Protein AF-A0A9D1H0S4-F1 (afdb_monomer_lite)

Foldseek 3Di:
DLVVLQVVCVVPPDPDHSVRVVVLLVLQQFFQLFVLLPRHGVVVFDPVQKDFWAKDKFAFCAAVHHVPFWFWQLNLLVLLCVQVPVPPLCNCLSVVCCDPPNRGDTDGHIDIDIQRMWGFRDDPVRAHTATEGEAEAQDDQDDPPDDDDLVSQAQVSVSVVCSVVVVVVVQLVVLLRVLVVCVVVPPPDDLQRHHSFYKYANSSNRRHHPFDDDPRRGGRIDTDDSGSVSSVVVNCVRNSHPD

Sequence (243 aa):
LRSRTAAELARTPYPVTAEVLADALVPAFETPLGPIASGLRLRDFGVADRLSELDFELPLAGGDRPTGARVRVADLAAVLAEHVGDHPHLHAYPAMLASEPTGEQTLRGYLTGSIDSVLRVRDDAGGPPRHLVVDYKSNWLGEFGVPLTVASYHPDRVAEAMMRAHYPLQALLYSVALHRFLSWRMPDYDPATHLGGIAYLFVRGMAGPDTPTVDQVPYGVFSWDPGPDLVIAWSQLLAGEGA

Structure (mmCIF, N/CA/C/O backbone):
data_AF-A0A9D1H0S4-F1
#
_entry.id   AF-A0A9D1H0S4-F1
#
loop_
_atom_site.group_PDB
_atom_site.id
_atom_site.type_symbol
_atom_site.label_atom_id
_atom_site.label_alt_id
_atom_site.label_comp_id
_atom_site.label_asym_id
_atom_site.label_entity_id
_atom_site.label_seq_id
_atom_site.pdbx_PDB_ins_code
_atom_site.Cartn_x
_atom_site.Cartn_y
_atom_site.Cartn_z
_atom_site.occupancy
_atom_site.B_iso_or_equiv
_atom_site.auth_seq_id
_atom_site.auth_comp_id
_atom_site.auth_asym_id
_atom_site.auth_atom_id
_atom_site.pdbx_PDB_model_num
ATOM 1 N N . LEU A 1 1 ? 7.337 12.493 -18.842 1.00 87.69 1 LEU A N 1
ATOM 2 C CA . LEU A 1 1 ? 8.456 11.894 -18.082 1.00 87.69 1 LEU A CA 1
ATOM 3 C C . LEU A 1 1 ? 9.766 12.649 -18.307 1.00 87.69 1 LEU A C 1
ATOM 5 O O . LEU A 1 1 ? 10.160 13.359 -17.400 1.00 87.69 1 LEU A O 1
ATOM 9 N N . ARG A 1 2 ? 10.345 12.649 -19.518 1.00 91.06 2 ARG A N 1
ATOM 10 C CA . ARG A 1 2 ? 11.615 13.345 -19.849 1.00 91.06 2 ARG A CA 1
ATOM 11 C C . ARG A 1 2 ? 11.747 14.778 -19.311 1.00 91.06 2 ARG A C 1
ATOM 13 O O . ARG A 1 2 ? 12.744 15.098 -18.680 1.00 91.06 2 ARG A O 1
ATOM 20 N N . SER A 1 3 ? 10.724 15.620 -19.491 1.00 92.44 3 SER A N 1
ATOM 21 C CA . SER A 1 3 ? 10.722 16.992 -18.947 1.00 92.44 3 SER A CA 1
ATOM 22 C C . SER A 1 3 ? 10.791 17.038 -17.411 1.00 92.44 3 SER A C 1
ATOM 24 O O . SER A 1 3 ? 11.526 17.854 -16.865 1.00 92.44 3 SER A O 1
ATOM 26 N N . ARG A 1 4 ? 10.084 16.137 -16.712 1.00 91.38 4 ARG A N 1
ATOM 27 C CA . ARG A 1 4 ? 10.145 16.027 -15.245 1.00 91.38 4 ARG A CA 1
ATOM 28 C C . ARG A 1 4 ? 11.513 15.530 -14.793 1.00 91.38 4 ARG A C 1
ATOM 30 O O . ARG A 1 4 ? 12.114 16.144 -13.929 1.00 91.38 4 ARG A O 1
ATOM 37 N N . THR A 1 5 ? 12.039 14.494 -15.437 1.00 92.75 5 THR A N 1
ATOM 38 C CA . THR A 1 5 ? 13.371 13.960 -15.142 1.00 92.75 5 THR A CA 1
ATOM 39 C C . THR A 1 5 ? 14.471 15.006 -15.343 1.00 92.75 5 THR A C 1
ATOM 41 O O . THR A 1 5 ? 15.380 15.103 -14.526 1.00 92.75 5 THR A O 1
ATOM 44 N N . ALA A 1 6 ? 14.375 15.832 -16.389 1.00 94.12 6 ALA A N 1
ATOM 45 C CA . ALA A 1 6 ? 15.307 16.936 -16.616 1.00 94.12 6 ALA A CA 1
ATOM 46 C C . ALA A 1 6 ? 15.223 18.003 -15.515 1.00 94.12 6 ALA A C 1
ATOM 48 O O . ALA A 1 6 ? 16.256 18.479 -15.051 1.00 94.12 6 ALA A O 1
ATOM 49 N N . ALA A 1 7 ? 14.009 18.351 -15.076 1.00 94.50 7 ALA A N 1
ATOM 50 C CA . ALA A 1 7 ? 13.811 19.285 -13.973 1.00 94.50 7 ALA A CA 1
ATOM 51 C C . ALA A 1 7 ? 14.395 18.746 -12.655 1.00 94.50 7 ALA A C 1
ATOM 53 O O . ALA A 1 7 ? 15.073 19.489 -11.949 1.00 94.50 7 ALA A O 1
ATOM 54 N N . GLU A 1 8 ? 14.198 17.459 -12.355 1.00 93.19 8 GLU A N 1
ATOM 55 C CA . GLU A 1 8 ? 14.760 16.838 -11.150 1.00 93.19 8 GLU A CA 1
ATOM 56 C C . GLU A 1 8 ? 16.287 16.746 -11.199 1.00 93.19 8 GLU A C 1
ATOM 58 O O . GLU A 1 8 ? 16.945 17.146 -10.246 1.00 93.19 8 GLU A O 1
ATOM 63 N N . LEU A 1 9 ? 16.887 16.332 -12.321 1.00 94.38 9 LEU A N 1
ATOM 64 C CA . LEU A 1 9 ? 18.352 16.285 -12.453 1.00 94.38 9 LEU A CA 1
ATOM 65 C C . LEU A 1 9 ? 19.005 17.675 -12.407 1.00 94.38 9 LEU A C 1
ATOM 67 O O . LEU A 1 9 ? 20.162 17.793 -12.011 1.00 94.38 9 LEU A O 1
ATOM 71 N N . ALA A 1 10 ? 18.279 18.733 -12.779 1.00 94.62 10 ALA A N 1
ATOM 72 C CA . ALA A 1 10 ? 18.750 20.105 -12.603 1.00 94.62 10 ALA A CA 1
ATOM 73 C C . ALA A 1 10 ? 18.776 20.530 -11.122 1.00 94.62 10 ALA A C 1
ATOM 75 O O . ALA A 1 10 ? 19.631 21.324 -10.731 1.00 94.62 10 ALA A O 1
ATOM 76 N N . ARG A 1 11 ? 17.859 20.006 -10.296 1.00 94.75 11 ARG A N 1
ATOM 77 C CA . ARG A 1 11 ? 17.803 20.258 -8.844 1.00 94.75 11 ARG A CA 1
ATOM 78 C C . ARG A 1 11 ? 18.759 19.359 -8.064 1.00 94.75 11 ARG A C 1
ATOM 80 O O . ARG A 1 11 ? 19.371 19.802 -7.096 1.00 94.75 11 ARG A O 1
ATOM 87 N N . THR A 1 12 ? 18.886 18.107 -8.485 1.00 93.62 12 THR A N 1
ATOM 88 C CA . THR A 1 12 ? 19.683 17.070 -7.830 1.00 93.62 12 THR A CA 1
ATOM 89 C C . THR A 1 12 ? 20.504 16.331 -8.887 1.00 93.62 12 THR A C 1
ATOM 91 O O . THR A 1 12 ? 20.073 15.298 -9.406 1.00 93.62 12 THR A O 1
ATOM 94 N N . PRO A 1 13 ? 21.688 16.864 -9.242 1.00 91.50 13 PRO A N 1
ATOM 95 C CA . PRO A 1 13 ? 22.531 16.266 -10.267 1.00 91.50 13 PRO A CA 1
ATOM 96 C C . PRO A 1 13 ? 22.948 14.834 -9.918 1.00 91.50 13 PRO A C 1
ATOM 98 O O . PRO A 1 13 ? 23.426 14.558 -8.818 1.00 91.50 13 PRO A O 1
ATOM 101 N N . TYR A 1 14 ? 22.813 13.932 -10.887 1.00 92.62 14 TYR A N 1
ATOM 102 C CA . TYR A 1 14 ? 23.235 12.533 -10.808 1.00 92.62 14 TYR A CA 1
ATOM 103 C C . TYR A 1 14 ? 23.894 12.138 -12.141 1.00 92.62 14 TYR A C 1
ATOM 105 O O . TYR A 1 14 ? 23.526 12.716 -13.167 1.00 92.62 14 TYR A O 1
ATOM 113 N N . PRO A 1 15 ? 24.861 11.196 -12.185 1.00 94.69 15 PRO A N 1
ATOM 114 C CA . PRO A 1 15 ? 25.572 10.825 -13.417 1.00 94.69 15 PRO A CA 1
ATOM 115 C C . PRO A 1 15 ? 24.720 9.964 -14.375 1.00 94.69 15 PRO A C 1
ATOM 117 O O . PRO A 1 15 ? 25.087 8.851 -14.738 1.00 94.69 15 PRO A O 1
ATOM 120 N N . VAL A 1 16 ? 23.566 10.480 -14.793 1.00 95.06 16 VAL A N 1
ATOM 121 C CA . VAL A 1 16 ? 22.656 9.893 -15.782 1.00 95.06 16 VAL A CA 1
ATOM 122 C C . VAL A 1 16 ? 21.983 11.021 -16.563 1.00 95.06 16 VAL A C 1
ATOM 124 O O . VAL A 1 16 ? 21.739 12.098 -16.021 1.00 95.06 16 VAL A O 1
ATOM 127 N N . THR A 1 17 ? 21.680 10.808 -17.843 1.00 95.12 17 THR A N 1
ATOM 128 C CA . THR A 1 17 ? 20.923 11.803 -18.613 1.00 95.12 17 THR A CA 1
ATOM 129 C C . THR A 1 17 ? 19.431 11.703 -18.303 1.00 95.12 17 THR A C 1
ATOM 131 O O . THR A 1 17 ? 18.921 10.644 -17.932 1.00 95.12 17 THR A O 1
ATOM 134 N N . ALA A 1 18 ? 18.699 12.801 -18.505 1.00 94.75 18 ALA A N 1
ATOM 135 C CA . ALA A 1 18 ? 17.248 12.808 -18.329 1.00 94.75 18 ALA A CA 1
ATOM 136 C C . ALA A 1 18 ? 16.529 11.824 -19.263 1.00 94.75 18 ALA A C 1
ATOM 138 O O . ALA A 1 18 ? 15.485 11.291 -18.902 1.00 94.75 18 ALA A O 1
ATOM 139 N N . GLU A 1 19 ? 17.084 11.588 -20.453 1.00 95.81 19 GLU A N 1
ATOM 140 C CA . GLU A 1 19 ? 16.564 10.614 -21.410 1.00 95.81 19 GLU A CA 1
ATOM 141 C C . GLU A 1 19 ? 16.753 9.184 -20.905 1.00 95.81 19 GLU A C 1
ATOM 143 O O . GLU A 1 19 ? 15.767 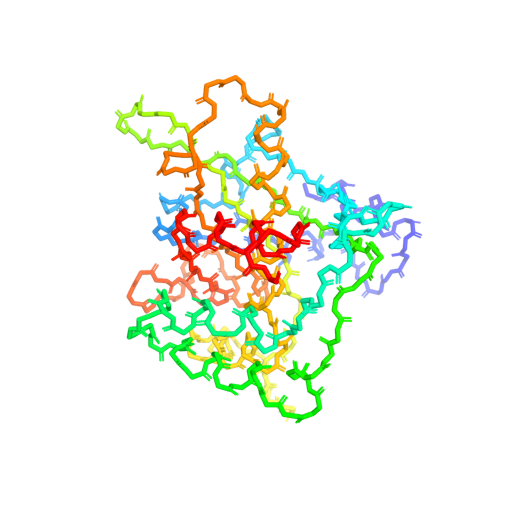8.468 -20.774 1.00 95.81 19 GLU A O 1
ATOM 148 N N . VAL A 1 20 ? 17.976 8.812 -20.508 1.00 94.81 20 VAL A N 1
ATOM 149 C CA . VAL A 1 20 ? 18.276 7.467 -19.993 1.00 94.81 20 VAL A CA 1
ATOM 150 C C . VAL A 1 20 ? 17.447 7.160 -18.749 1.00 94.81 20 VAL A C 1
ATOM 152 O O . VAL A 1 20 ? 16.869 6.083 -18.645 1.00 94.81 20 VAL A O 1
ATOM 155 N N . LEU A 1 21 ? 17.343 8.109 -17.816 1.00 92.69 21 LEU A N 1
ATOM 156 C CA . LEU A 1 21 ? 16.552 7.911 -16.604 1.00 92.69 21 LEU A CA 1
ATOM 157 C C . LEU A 1 21 ? 15.045 7.855 -16.901 1.00 92.69 21 LEU A C 1
ATOM 159 O O . LEU A 1 21 ? 14.343 7.040 -16.312 1.00 92.69 21 LEU A O 1
ATOM 163 N N . ALA A 1 22 ? 14.531 8.681 -17.816 1.00 94.06 22 ALA A N 1
ATOM 164 C CA . ALA A 1 22 ? 13.126 8.602 -18.206 1.00 94.06 22 ALA A CA 1
ATOM 165 C C . ALA A 1 22 ? 12.807 7.264 -18.879 1.00 94.06 22 ALA A C 1
ATOM 167 O O . ALA A 1 22 ? 11.833 6.622 -18.498 1.00 94.06 22 ALA A O 1
ATOM 168 N N . ASP A 1 23 ? 13.627 6.834 -19.835 1.00 94.62 23 ASP A N 1
ATOM 169 C CA . ASP A 1 23 ? 13.424 5.584 -20.563 1.00 94.62 23 ASP A CA 1
ATOM 170 C C . ASP A 1 23 ? 13.542 4.371 -19.618 1.00 94.62 23 ASP A C 1
ATOM 172 O O . ASP A 1 23 ? 12.747 3.442 -19.724 1.00 94.62 23 ASP A O 1
ATOM 176 N N . ALA A 1 24 ? 14.430 4.417 -18.616 1.00 91.88 24 ALA A N 1
ATOM 177 C CA . ALA A 1 24 ? 14.537 3.389 -17.574 1.00 91.88 24 ALA A CA 1
ATOM 178 C C . ALA A 1 24 ? 13.320 3.318 -16.630 1.00 91.88 24 ALA A C 1
ATOM 180 O O . ALA A 1 24 ? 13.079 2.279 -16.022 1.00 91.88 24 ALA A O 1
ATOM 181 N N . LEU A 1 25 ? 12.551 4.404 -16.494 1.00 93.94 25 LEU A N 1
ATOM 182 C CA . LEU A 1 25 ? 11.347 4.450 -15.657 1.00 93.94 25 LEU A CA 1
ATOM 183 C C . LEU A 1 25 ? 10.080 4.019 -16.408 1.00 93.94 25 LEU A C 1
ATOM 185 O O . LEU A 1 25 ? 9.131 3.577 -15.766 1.00 93.94 25 LEU A O 1
ATOM 189 N N . VAL A 1 26 ? 10.040 4.132 -17.743 1.00 96.19 26 VAL A N 1
ATOM 190 C CA . VAL A 1 26 ? 8.864 3.755 -18.555 1.00 96.19 26 VAL A CA 1
ATOM 191 C C . VAL A 1 26 ? 8.356 2.340 -18.243 1.00 96.19 26 VAL A C 1
ATOM 193 O O . VAL A 1 26 ? 7.149 2.212 -18.042 1.00 96.19 26 VAL A O 1
ATOM 196 N N . PRO A 1 27 ? 9.208 1.300 -18.128 1.00 96.81 27 PRO A N 1
ATOM 197 C CA . PRO A 1 27 ? 8.745 -0.047 -17.807 1.00 96.81 27 PRO A CA 1
ATOM 198 C C . PRO A 1 27 ? 7.930 -0.115 -16.510 1.00 96.81 27 PRO A C 1
ATOM 200 O O . PRO A 1 27 ? 6.861 -0.715 -16.501 1.00 96.81 27 PRO A O 1
ATOM 203 N N . ALA A 1 28 ? 8.348 0.591 -15.455 1.00 96.56 28 ALA A N 1
ATOM 204 C CA . ALA A 1 28 ? 7.600 0.642 -14.200 1.00 96.56 28 ALA A CA 1
ATOM 205 C C . ALA A 1 28 ? 6.222 1.311 -14.356 1.00 96.56 28 ALA A C 1
ATOM 207 O O . ALA A 1 28 ? 5.262 0.917 -13.702 1.00 96.56 28 ALA A O 1
ATOM 208 N N . PHE A 1 29 ? 6.087 2.292 -15.253 1.00 96.62 29 PHE A N 1
ATOM 209 C CA . PHE A 1 29 ? 4.788 2.906 -15.548 1.00 96.62 29 PHE A CA 1
ATOM 210 C C . PHE A 1 29 ? 3.861 2.021 -16.388 1.00 96.62 29 PHE A C 1
ATOM 212 O O . PHE A 1 29 ? 2.654 2.269 -16.406 1.00 96.62 29 PHE A O 1
ATOM 219 N N . GLU A 1 30 ? 4.421 1.041 -17.097 1.00 97.94 30 GLU A N 1
ATOM 220 C CA . GLU A 1 30 ? 3.722 0.166 -18.041 1.00 97.94 30 GLU A CA 1
ATOM 221 C C . GLU A 1 30 ? 3.416 -1.228 -17.488 1.00 97.94 30 GLU A C 1
ATOM 223 O O . GLU A 1 30 ? 2.578 -1.928 -18.051 1.00 97.94 30 GLU A O 1
ATOM 228 N N . THR A 1 31 ? 4.076 -1.655 -16.412 1.00 98.50 31 THR A N 1
ATOM 229 C CA . THR A 1 31 ? 3.765 -2.923 -15.746 1.00 98.50 31 THR A CA 1
ATOM 230 C C . THR A 1 31 ? 2.352 -2.864 -15.147 1.00 98.50 31 THR A C 1
ATOM 232 O O . THR A 1 31 ? 2.063 -1.943 -14.373 1.00 98.50 31 THR A O 1
ATOM 235 N N . PRO A 1 32 ? 1.455 -3.816 -15.482 1.00 97.69 32 PRO A N 1
ATOM 236 C CA . PRO A 1 32 ? 0.161 -3.957 -14.812 1.00 97.69 32 PRO A CA 1
ATOM 237 C C . PRO A 1 32 ? 0.362 -4.110 -13.306 1.00 97.69 32 PRO A C 1
ATOM 239 O O . PRO A 1 32 ? 1.288 -4.793 -12.895 1.00 97.69 32 PRO A O 1
ATOM 242 N N . LEU A 1 33 ? -0.490 -3.526 -12.468 1.00 97.44 33 LEU A N 1
ATOM 243 C CA . LEU A 1 33 ? -0.352 -3.616 -11.005 1.00 97.44 33 LEU A CA 1
ATOM 244 C C . LEU A 1 33 ? -1.052 -4.852 -10.407 1.00 97.44 33 LEU A C 1
ATOM 246 O O . LEU A 1 33 ? -1.218 -4.960 -9.194 1.00 97.44 33 LEU A O 1
ATOM 250 N N . GLY A 1 34 ? -1.460 -5.791 -11.262 1.00 96.38 34 GLY A N 1
ATOM 251 C CA . GLY A 1 34 ? -2.150 -7.014 -10.869 1.00 96.38 34 GLY A CA 1
ATOM 252 C C . GLY A 1 34 ? -3.630 -6.809 -10.507 1.00 96.38 34 GLY A C 1
ATOM 253 O O . GLY A 1 34 ? -4.195 -5.727 -10.714 1.00 96.38 34 GLY A O 1
ATOM 254 N N . PRO A 1 35 ? -4.286 -7.857 -9.978 1.00 95.62 35 PRO A N 1
ATOM 255 C CA . PRO A 1 35 ? -5.730 -7.865 -9.739 1.00 95.62 35 PRO A CA 1
ATOM 256 C C . PRO A 1 35 ? -6.221 -6.785 -8.769 1.00 95.62 35 PRO A C 1
ATOM 258 O O . PRO A 1 35 ? -7.315 -6.258 -8.957 1.00 95.62 35 PRO A O 1
ATOM 261 N N . ILE A 1 36 ? -5.412 -6.400 -7.774 1.00 95.38 36 ILE A N 1
ATOM 262 C CA . ILE A 1 36 ? -5.817 -5.412 -6.759 1.00 95.38 36 ILE A CA 1
ATOM 263 C C . ILE A 1 36 ? -6.126 -4.033 -7.364 1.00 95.38 36 ILE A C 1
ATOM 265 O O . ILE A 1 36 ? -6.983 -3.298 -6.878 1.00 95.38 36 ILE A O 1
ATOM 269 N N . ALA A 1 37 ? -5.474 -3.709 -8.481 1.00 95.94 37 ALA A N 1
ATOM 270 C CA . ALA A 1 37 ? -5.695 -2.491 -9.249 1.00 95.94 37 ALA A CA 1
ATOM 271 C C . ALA A 1 37 ? -6.522 -2.741 -10.522 1.00 95.94 37 ALA A C 1
ATOM 273 O O . ALA A 1 37 ? -6.499 -1.922 -11.437 1.00 95.94 37 ALA A O 1
ATOM 274 N N . SER A 1 38 ? -7.231 -3.870 -10.614 1.00 94.31 38 SER A N 1
ATOM 275 C CA . SER A 1 38 ? -7.996 -4.281 -11.805 1.00 94.31 38 SER A CA 1
ATOM 276 C C . SER A 1 38 ? -7.133 -4.391 -13.073 1.00 94.31 38 SER A C 1
ATOM 278 O O . SER A 1 38 ? -7.581 -4.091 -14.174 1.00 94.31 38 SER A O 1
ATOM 280 N N . GLY A 1 39 ? -5.858 -4.771 -12.925 1.00 94.75 39 GLY A N 1
ATOM 281 C CA . GLY A 1 39 ? -4.904 -4.870 -14.035 1.00 94.75 39 GLY A CA 1
ATOM 282 C C . GLY A 1 39 ? -4.421 -3.526 -14.596 1.00 94.75 39 GLY A C 1
ATOM 283 O O . GLY A 1 39 ? -3.615 -3.522 -15.527 1.00 94.75 39 GLY A O 1
ATOM 284 N N . LEU A 1 40 ? -4.863 -2.394 -14.036 1.00 96.56 40 LEU A N 1
ATOM 285 C CA . LEU A 1 40 ? -4.412 -1.065 -14.445 1.00 96.56 40 LEU A CA 1
ATOM 286 C C . LEU A 1 40 ? -2.923 -0.866 -14.148 1.00 96.56 40 LEU A C 1
ATOM 288 O O . LEU A 1 40 ? -2.355 -1.467 -13.234 1.00 96.56 40 LEU A O 1
ATOM 292 N N . ARG A 1 41 ? -2.293 0.019 -14.916 1.00 97.62 41 ARG A N 1
ATOM 293 C CA . ARG A 1 41 ? -0.890 0.424 -14.776 1.00 97.62 41 ARG A CA 1
ATOM 294 C C . ARG A 1 41 ? -0.813 1.806 -14.142 1.00 97.62 41 ARG A C 1
ATOM 296 O O . ARG A 1 41 ? -1.761 2.584 -14.222 1.00 97.62 41 ARG A O 1
ATOM 303 N N . LEU A 1 42 ? 0.353 2.194 -13.623 1.00 97.25 42 LEU A N 1
ATOM 304 C CA . LEU A 1 42 ? 0.551 3.552 -13.088 1.00 97.25 42 LEU A CA 1
ATOM 305 C C . LEU A 1 42 ? 0.221 4.652 -14.109 1.00 97.25 42 LEU A C 1
ATOM 307 O O . LEU A 1 42 ? -0.261 5.718 -13.725 1.00 97.25 42 LEU A O 1
ATOM 311 N N . ARG A 1 43 ? 0.467 4.413 -15.405 1.00 96.31 43 ARG A N 1
ATOM 312 C CA . ARG A 1 43 ? 0.144 5.379 -16.469 1.00 96.31 43 ARG A CA 1
ATOM 313 C C . ARG A 1 43 ? -1.352 5.594 -16.699 1.00 96.31 43 ARG A C 1
ATOM 315 O O . ARG A 1 43 ? -1.708 6.599 -17.309 1.00 96.31 43 ARG A O 1
ATOM 322 N N . ASP A 1 44 ? -2.193 4.659 -16.265 1.00 96.75 44 ASP A N 1
ATOM 323 C CA . ASP A 1 44 ? -3.640 4.712 -16.487 1.00 96.75 44 ASP A CA 1
ATOM 324 C C . ASP A 1 44 ? -4.332 5.621 -15.454 1.00 96.75 44 ASP A C 1
ATOM 326 O O . ASP A 1 44 ? -5.437 6.106 -15.689 1.00 96.75 44 ASP A O 1
ATOM 330 N N . PHE A 1 45 ? -3.655 5.938 -14.344 1.00 96.56 45 PHE A N 1
ATOM 331 C CA . PHE A 1 45 ? -4.150 6.861 -13.325 1.00 96.56 45 PHE A CA 1
ATOM 332 C C . PHE A 1 45 ? -3.791 8.307 -13.675 1.00 96.56 45 PHE A C 1
ATOM 334 O O . PHE A 1 45 ? -2.650 8.761 -13.534 1.00 96.56 45 PHE A O 1
ATOM 341 N N . GLY A 1 46 ? -4.799 9.056 -14.124 1.00 94.56 46 GLY A N 1
ATOM 342 C CA . GLY A 1 46 ? -4.697 10.498 -14.317 1.00 94.56 46 GLY A CA 1
ATOM 343 C C . GLY A 1 46 ? -4.556 11.259 -12.995 1.00 94.56 46 GLY A C 1
ATOM 344 O O . GLY A 1 46 ? -4.769 10.726 -11.911 1.00 94.56 46 GLY A O 1
ATOM 345 N N . VAL A 1 47 ? -4.255 12.558 -13.081 1.00 92.81 47 VAL A N 1
ATOM 346 C CA . VAL A 1 47 ? -4.060 13.427 -11.899 1.00 92.81 47 VAL A CA 1
ATOM 347 C C . VAL A 1 47 ? -5.298 13.466 -10.987 1.00 92.81 47 VAL A C 1
ATOM 349 O O . VAL A 1 47 ? -5.169 13.621 -9.782 1.00 92.81 47 VAL A O 1
ATOM 352 N N . ALA A 1 48 ? -6.499 13.295 -11.545 1.00 94.69 48 ALA A N 1
ATOM 353 C CA . ALA A 1 48 ? -7.743 13.276 -10.776 1.00 94.69 48 ALA A CA 1
ATOM 354 C C . ALA A 1 48 ? -7.968 11.976 -9.982 1.00 94.69 48 ALA A C 1
ATOM 356 O O . ALA A 1 48 ? -8.780 11.970 -9.058 1.00 94.69 48 ALA A O 1
ATOM 357 N N . ASP A 1 49 ? -7.286 10.890 -10.350 1.00 96.62 49 ASP A N 1
ATOM 358 C CA . ASP A 1 49 ? -7.392 9.565 -9.727 1.00 96.62 49 ASP A CA 1
ATOM 359 C C . ASP A 1 49 ? -6.100 9.182 -8.990 1.00 96.62 49 ASP A C 1
ATOM 361 O O . ASP A 1 49 ? -5.918 8.032 -8.598 1.00 96.62 49 ASP A O 1
ATOM 365 N N . ARG A 1 50 ? -5.206 10.155 -8.783 1.00 96.62 50 ARG A N 1
ATOM 366 C CA . ARG A 1 50 ? -3.943 9.978 -8.076 1.00 96.62 50 ARG A CA 1
ATOM 367 C C . ARG A 1 50 ? -3.708 11.125 -7.108 1.00 96.62 50 ARG A C 1
ATOM 369 O O . ARG A 1 50 ? -3.437 12.250 -7.524 1.00 96.62 50 ARG A O 1
ATOM 376 N N . LEU A 1 51 ? -3.720 10.808 -5.822 1.00 97.38 51 LEU A N 1
ATOM 377 C CA . LEU A 1 51 ? -3.156 11.667 -4.791 1.00 97.38 51 LEU A CA 1
ATOM 378 C C . LEU A 1 51 ? -1.714 11.215 -4.552 1.00 97.38 51 LEU A C 1
ATOM 380 O O . LEU A 1 51 ? -1.472 10.028 -4.356 1.00 97.38 51 LEU A O 1
ATOM 384 N N . SER A 1 52 ? -0.756 12.129 -4.645 1.00 96.00 52 SER A N 1
ATOM 385 C CA . SER A 1 52 ? 0.667 11.845 -4.419 1.00 96.00 52 SER A CA 1
ATOM 386 C C . SER A 1 52 ? 1.115 12.529 -3.138 1.00 96.00 52 SER A C 1
ATOM 388 O O . SER A 1 52 ? 0.655 13.641 -2.886 1.00 96.00 52 SER A O 1
ATOM 390 N N . GLU A 1 53 ? 1.997 11.874 -2.382 1.00 95.56 53 GLU A N 1
ATOM 391 C CA . GLU A 1 53 ? 2.597 12.399 -1.146 1.00 95.56 53 GLU A CA 1
ATOM 392 C C . GLU A 1 53 ? 1.528 12.874 -0.147 1.00 95.56 53 GLU A C 1
ATOM 394 O O . GLU A 1 53 ? 1.402 14.057 0.174 1.00 95.56 53 GLU A O 1
ATOM 399 N N . LEU A 1 54 ? 0.684 11.941 0.308 1.00 97.25 54 LEU A N 1
ATOM 400 C CA . LEU A 1 54 ? -0.295 12.228 1.353 1.00 97.25 54 LEU A CA 1
ATOM 401 C C . LEU A 1 54 ? 0.385 12.159 2.723 1.00 97.25 54 LEU A C 1
ATOM 403 O O . LEU A 1 54 ? 0.538 11.078 3.296 1.00 97.25 54 LEU A O 1
ATOM 407 N N . ASP A 1 55 ? 0.748 13.326 3.245 1.00 97.81 55 ASP A N 1
ATOM 408 C CA . ASP A 1 55 ? 1.249 13.473 4.609 1.00 97.81 55 ASP A CA 1
ATOM 409 C C . ASP A 1 55 ? 0.140 13.264 5.645 1.00 97.81 55 ASP A C 1
ATOM 411 O O . ASP A 1 55 ? -1.010 13.682 5.462 1.00 97.81 55 ASP A O 1
ATOM 415 N N . PHE A 1 56 ? 0.500 12.650 6.769 1.00 96.62 56 PHE A N 1
ATOM 416 C CA . PHE A 1 56 ? -0.395 12.475 7.901 1.00 96.62 56 PHE A CA 1
ATOM 417 C C . PHE A 1 56 ? 0.316 12.651 9.241 1.00 96.62 56 PHE A C 1
ATOM 419 O O . PHE A 1 56 ? 1.513 12.401 9.396 1.00 96.62 56 PHE A O 1
ATOM 426 N N . GLU A 1 57 ? -0.489 13.006 10.237 1.00 95.06 57 GLU A N 1
ATOM 427 C CA . GLU A 1 57 ? -0.135 12.991 11.647 1.00 95.06 57 GLU A CA 1
ATOM 428 C C . GLU A 1 57 ? -1.260 12.277 12.404 1.00 95.06 57 GLU A C 1
ATOM 430 O O . GLU A 1 57 ? -2.414 12.709 12.397 1.00 95.06 57 GLU A O 1
ATOM 435 N N . LEU A 1 58 ? -0.942 11.133 13.009 1.00 91.81 58 LEU A N 1
ATOM 436 C CA . LEU A 1 58 ? -1.892 10.309 13.744 1.00 91.81 58 LEU A CA 1
ATOM 437 C C . LEU A 1 58 ? -1.632 10.429 15.248 1.00 91.81 58 LEU A C 1
ATOM 439 O O . LEU A 1 58 ? -0.564 10.010 15.703 1.00 91.81 58 LEU A O 1
ATOM 443 N N . PRO A 1 59 ? -2.594 10.938 16.040 1.00 91.50 59 PRO A N 1
ATOM 444 C CA . PRO A 1 59 ? -2.492 10.872 17.488 1.00 91.50 59 PRO A CA 1
ATOM 445 C C . PRO A 1 59 ? -2.601 9.414 17.940 1.00 91.50 59 PRO A C 1
ATOM 447 O O . PRO A 1 59 ? -3.508 8.685 17.521 1.00 91.50 59 PRO A O 1
ATOM 450 N N . LEU A 1 60 ? -1.675 9.012 18.806 1.00 91.31 60 LEU A N 1
ATOM 451 C CA . LEU A 1 60 ? -1.612 7.699 19.438 1.00 91.31 60 LEU A CA 1
ATOM 452 C C . LEU A 1 60 ? -2.077 7.816 20.891 1.00 91.31 60 LEU A C 1
ATOM 454 O O . LEU A 1 60 ? -1.543 8.638 21.642 1.00 91.31 60 LEU A O 1
ATOM 458 N N . ALA A 1 61 ? -3.063 7.004 21.279 1.00 87.62 61 ALA A N 1
ATOM 459 C CA . ALA A 1 61 ? -3.628 6.960 22.633 1.00 87.62 61 ALA A CA 1
ATOM 460 C C . ALA A 1 61 ? -4.012 8.351 23.192 1.00 87.62 61 ALA A C 1
ATOM 462 O O . ALA A 1 61 ? -3.719 8.682 24.342 1.00 87.62 61 ALA A O 1
ATOM 463 N N . GLY A 1 62 ? -4.650 9.187 22.363 1.00 78.38 62 GLY A N 1
ATOM 464 C CA . GLY A 1 62 ? -5.150 10.517 22.744 1.00 78.38 62 GLY A CA 1
ATOM 465 C C . GLY A 1 62 ? -4.242 11.710 22.417 1.00 78.38 62 GLY A C 1
ATOM 466 O O . GLY A 1 62 ? -4.664 12.847 22.624 1.00 78.38 62 GLY A O 1
ATOM 467 N N . GLY A 1 63 ? -3.035 11.495 21.874 1.00 83.88 63 GLY A N 1
ATOM 468 C CA . GLY A 1 63 ? -2.151 12.582 21.419 1.00 83.88 63 GLY A CA 1
ATOM 469 C C . GLY A 1 63 ? -1.865 13.607 22.527 1.00 83.88 63 GLY A C 1
ATOM 470 O O . GLY A 1 63 ? -1.346 13.248 23.583 1.00 83.88 63 GLY A O 1
ATOM 471 N N . ASP A 1 64 ? -2.251 14.870 22.307 1.00 78.44 64 ASP A N 1
ATOM 472 C CA . ASP A 1 64 ? -2.114 15.970 23.283 1.00 78.44 64 ASP A CA 1
ATOM 473 C C . ASP A 1 64 ? -2.906 15.765 24.584 1.00 78.44 64 ASP A C 1
ATOM 475 O O . ASP A 1 64 ? -2.597 16.380 25.608 1.00 78.44 64 ASP A O 1
ATOM 479 N N . ARG A 1 65 ? -3.947 14.925 24.564 1.00 79.88 65 ARG A N 1
ATOM 480 C CA . ARG A 1 65 ? -4.764 14.577 25.735 1.00 79.88 65 ARG A CA 1
ATOM 481 C C . ARG A 1 65 ? -4.766 13.060 25.912 1.00 79.88 65 ARG A C 1
ATOM 483 O O . ARG A 1 65 ? -5.734 12.413 25.512 1.00 79.88 65 ARG A O 1
ATOM 490 N N . PRO A 1 66 ? -3.699 12.489 26.497 1.00 76.94 66 PRO A N 1
ATOM 491 C CA . PRO A 1 66 ? -3.569 11.049 26.632 1.00 76.94 66 PRO A CA 1
ATOM 4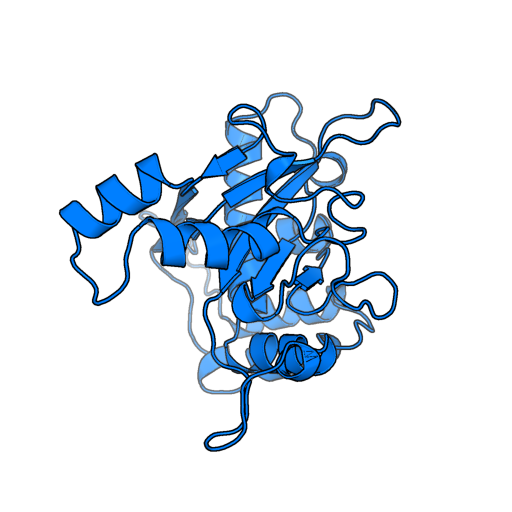92 C C . PRO A 1 66 ? -4.785 10.440 27.330 1.00 76.94 66 PRO A C 1
ATOM 494 O O . PRO A 1 66 ? -5.208 10.926 28.381 1.00 76.94 66 PRO A O 1
ATOM 497 N N . THR A 1 67 ? -5.326 9.361 26.773 1.00 77.00 67 THR A N 1
ATOM 498 C CA . THR A 1 67 ? -6.500 8.676 27.339 1.00 77.00 67 THR A CA 1
ATOM 499 C C . THR A 1 67 ? -6.155 7.822 28.562 1.00 77.00 67 THR A C 1
ATOM 501 O O . THR A 1 67 ? -7.047 7.327 29.242 1.00 77.00 67 THR A O 1
ATOM 504 N N . GLY A 1 68 ? -4.860 7.647 28.854 1.00 78.62 68 GLY A N 1
ATOM 505 C CA . GLY A 1 68 ? -4.357 6.728 29.879 1.00 78.62 68 GLY A CA 1
ATOM 506 C C . GLY A 1 68 ? -4.226 5.282 29.391 1.00 78.62 68 GLY A C 1
ATOM 507 O O . GLY A 1 68 ? -3.612 4.471 30.083 1.00 78.62 68 GLY A O 1
ATOM 508 N N . ALA A 1 69 ? -4.734 4.979 28.192 1.00 85.12 69 ALA A N 1
ATOM 509 C CA . ALA A 1 69 ? -4.566 3.691 27.538 1.00 85.12 69 ALA A CA 1
ATOM 510 C C . ALA A 1 69 ? -3.086 3.411 27.249 1.00 85.12 69 ALA A C 1
ATOM 512 O O . ALA A 1 69 ? -2.345 4.282 26.777 1.00 85.12 69 ALA A O 1
ATOM 513 N N . ARG A 1 70 ? -2.653 2.175 27.506 1.00 89.44 70 ARG A N 1
ATOM 514 C CA . ARG A 1 70 ? -1.303 1.710 27.182 1.00 89.44 70 ARG A CA 1
ATOM 515 C C . ARG A 1 70 ? -1.374 0.729 26.021 1.00 89.44 70 ARG A C 1
ATOM 517 O O . ARG A 1 70 ? -1.461 -0.471 26.235 1.00 89.44 70 ARG A O 1
ATOM 524 N N . VAL A 1 71 ? -1.273 1.259 24.809 1.00 92.44 71 VAL A N 1
ATOM 525 C CA . VAL A 1 71 ? -1.246 0.460 23.580 1.00 92.44 71 VAL A CA 1
ATOM 526 C C . VAL A 1 71 ? 0.191 0.055 23.275 1.00 92.44 71 VAL A C 1
ATOM 528 O O . VAL A 1 71 ? 1.078 0.909 23.221 1.00 92.44 71 VAL A O 1
ATOM 531 N N . ARG A 1 72 ? 0.444 -1.232 23.065 1.00 95.12 72 ARG A N 1
ATOM 532 C CA . ARG A 1 72 ? 1.741 -1.780 22.654 1.00 95.12 72 ARG A CA 1
ATOM 533 C C . ARG A 1 72 ? 1.679 -2.327 21.236 1.00 95.12 72 ARG A C 1
ATOM 535 O O . ARG A 1 72 ? 0.615 -2.658 20.716 1.00 95.12 72 ARG A O 1
ATOM 542 N N . VAL A 1 73 ? 2.844 -2.491 20.620 1.00 95.94 73 VAL A N 1
ATOM 543 C CA . VAL A 1 73 ? 2.958 -3.157 19.314 1.00 95.94 73 VAL A CA 1
ATOM 544 C C . VAL A 1 73 ? 2.451 -4.604 19.374 1.00 95.94 73 VAL A C 1
ATOM 546 O O . VAL A 1 73 ? 1.822 -5.066 18.425 1.00 95.94 73 VAL A O 1
ATOM 549 N N . ALA A 1 74 ? 2.643 -5.301 20.497 1.00 97.00 74 ALA A N 1
ATOM 550 C CA . ALA A 1 74 ? 2.088 -6.636 20.717 1.00 97.00 74 ALA A CA 1
ATOM 551 C C . ALA A 1 74 ? 0.548 -6.667 20.662 1.00 97.00 74 ALA A C 1
ATOM 553 O O . ALA A 1 74 ? -0.022 -7.659 20.214 1.00 97.00 74 ALA A O 1
ATOM 554 N N . ASP A 1 75 ? -0.125 -5.582 21.052 1.00 96.69 75 ASP A N 1
ATOM 555 C CA . ASP A 1 75 ? -1.587 -5.513 21.019 1.00 96.69 75 ASP A CA 1
ATOM 556 C C . ASP A 1 75 ? -2.079 -5.358 19.562 1.00 96.69 75 ASP A C 1
ATOM 558 O O . ASP A 1 75 ? -3.020 -6.032 19.146 1.00 96.69 75 ASP A O 1
ATOM 562 N N . LEU A 1 76 ? -1.369 -4.576 18.731 1.00 97.00 76 LEU A N 1
ATOM 563 C CA . LEU A 1 76 ? -1.602 -4.535 17.276 1.00 97.00 76 LEU A CA 1
ATOM 564 C C . LEU A 1 76 ? -1.354 -5.901 16.620 1.00 97.00 76 LEU A C 1
ATOM 566 O O . LEU A 1 76 ? -2.094 -6.317 15.725 1.00 97.00 76 LEU A O 1
ATOM 570 N N . ALA A 1 77 ? -0.305 -6.600 17.058 1.00 97.75 77 ALA A N 1
ATOM 571 C CA . ALA A 1 77 ? 0.029 -7.929 16.570 1.00 97.75 77 ALA A CA 1
ATOM 572 C C . ALA A 1 77 ? -1.062 -8.956 16.906 1.00 97.75 77 ALA A C 1
ATOM 574 O O . ALA A 1 77 ? -1.380 -9.786 16.058 1.00 97.75 77 ALA A O 1
ATOM 575 N N . ALA A 1 78 ? -1.671 -8.874 18.093 1.00 97.56 78 ALA A N 1
ATOM 576 C CA . ALA A 1 78 ? -2.789 -9.733 18.479 1.00 97.56 78 ALA A CA 1
ATOM 577 C C . ALA A 1 78 ? -3.995 -9.540 17.547 1.00 97.56 78 ALA A C 1
ATOM 579 O O . ALA A 1 78 ? -4.485 -10.514 16.981 1.00 97.56 78 ALA A O 1
ATOM 580 N N . VAL A 1 79 ? -4.392 -8.289 17.284 1.00 97.69 79 VAL A N 1
ATOM 581 C CA . VAL A 1 79 ? -5.479 -7.991 16.334 1.00 97.69 79 VAL A CA 1
ATOM 582 C C . VAL A 1 79 ? -5.132 -8.493 14.932 1.00 97.69 79 VAL A C 1
ATOM 584 O O . VAL A 1 79 ? -5.972 -9.078 14.251 1.00 97.69 79 VAL A O 1
ATOM 587 N N . LEU A 1 80 ? -3.885 -8.315 14.486 1.00 97.94 80 LEU A N 1
ATOM 588 C CA . LEU A 1 80 ? -3.464 -8.823 13.182 1.00 97.94 80 LEU A CA 1
ATOM 589 C C . LEU A 1 80 ? -3.551 -10.354 13.097 1.00 97.94 80 LEU A C 1
ATOM 591 O O . LEU A 1 80 ? -3.942 -10.872 12.054 1.00 97.94 80 LEU A O 1
ATOM 595 N N . ALA A 1 81 ? -3.214 -11.078 14.168 1.00 97.25 81 ALA A N 1
ATOM 596 C CA . ALA A 1 81 ? -3.291 -12.539 14.202 1.00 97.25 81 ALA A CA 1
ATOM 597 C C . ALA A 1 81 ? -4.718 -13.063 13.980 1.00 97.25 81 ALA A C 1
ATOM 599 O O . ALA A 1 81 ? -4.891 -14.102 13.350 1.00 97.25 81 ALA A O 1
ATOM 600 N N . GLU A 1 82 ? -5.730 -12.328 14.443 1.00 96.56 82 GLU A N 1
ATOM 601 C CA . GLU A 1 82 ? -7.144 -12.683 14.267 1.00 96.56 82 GLU A CA 1
ATOM 602 C C . GLU A 1 82 ? -7.636 -12.492 12.823 1.00 96.56 82 GLU A C 1
ATOM 604 O O . GLU A 1 82 ? -8.585 -13.154 12.408 1.00 96.56 82 GLU A O 1
ATOM 609 N N . HIS A 1 83 ? -6.982 -11.620 12.046 1.00 96.06 83 HIS A N 1
ATOM 610 C CA . HIS A 1 83 ? -7.461 -11.195 10.725 1.00 96.06 83 HIS A CA 1
ATOM 611 C C . HIS A 1 83 ? -6.599 -11.681 9.553 1.00 96.06 83 HIS A C 1
ATOM 613 O O . HIS A 1 83 ? -7.104 -11.823 8.444 1.00 96.06 83 HIS A O 1
ATOM 619 N N . VAL A 1 84 ? -5.298 -11.925 9.759 1.00 93.69 84 VAL A N 1
ATOM 620 C CA . VAL A 1 84 ? -4.369 -12.258 8.661 1.00 93.69 84 VAL A CA 1
ATOM 621 C C . VAL A 1 84 ? -4.662 -13.621 8.019 1.00 93.69 84 VAL A C 1
ATOM 623 O O . VAL A 1 84 ? -4.316 -13.838 6.857 1.00 93.69 84 VAL A O 1
ATOM 626 N N . GLY A 1 85 ? -5.305 -14.528 8.765 1.00 90.00 85 GLY A N 1
ATOM 627 C CA . GLY A 1 85 ? -5.652 -15.876 8.315 1.00 90.00 85 GLY A CA 1
ATOM 628 C C . GLY A 1 85 ? -4.452 -16.660 7.769 1.00 90.00 85 GLY A C 1
ATOM 629 O O . GLY A 1 85 ? -3.315 -16.485 8.208 1.00 90.00 85 GLY A O 1
ATOM 630 N N . ASP A 1 86 ? -4.706 -17.492 6.758 1.00 88.62 86 ASP A N 1
ATOM 631 C CA . ASP A 1 86 ? -3.698 -18.345 6.112 1.00 88.62 86 ASP A CA 1
ATOM 632 C C . ASP A 1 86 ? -2.943 -17.631 4.972 1.00 88.62 86 ASP A C 1
ATOM 634 O O . ASP A 1 86 ? -2.530 -18.261 3.995 1.00 88.62 86 ASP A O 1
ATOM 638 N N . HIS A 1 87 ? -2.760 -16.304 5.048 1.00 93.25 87 HIS A N 1
ATOM 639 C CA . HIS A 1 87 ? -2.059 -15.564 3.995 1.00 93.25 87 HIS A CA 1
ATOM 640 C C . HIS A 1 87 ? -0.650 -16.153 3.760 1.00 93.25 87 HIS A C 1
ATOM 642 O O . HIS A 1 87 ? 0.159 -16.201 4.700 1.00 93.25 87 HIS A O 1
ATOM 648 N N . PRO A 1 88 ? -0.285 -16.522 2.513 1.00 91.81 88 PRO A N 1
ATOM 649 C CA . PRO A 1 88 ? 0.877 -17.371 2.225 1.00 91.81 88 PRO A CA 1
ATOM 650 C C . PRO A 1 88 ? 2.195 -16.805 2.760 1.00 91.81 88 PRO A C 1
ATOM 652 O O . PRO A 1 88 ? 3.042 -17.547 3.249 1.00 91.81 88 PRO A O 1
ATOM 655 N N . HIS A 1 89 ? 2.339 -15.479 2.749 1.00 94.31 89 HIS A N 1
ATOM 656 C CA . HIS A 1 89 ? 3.555 -14.807 3.217 1.00 94.31 89 HIS A CA 1
ATOM 657 C C . HIS A 1 89 ? 3.423 -14.071 4.555 1.00 94.31 89 HIS A C 1
ATOM 659 O O . HIS A 1 89 ? 4.439 -13.711 5.142 1.00 94.31 89 HIS A O 1
ATOM 665 N N . LEU A 1 90 ? 2.199 -13.809 5.028 1.00 96.25 90 LEU A N 1
ATOM 666 C CA . LEU A 1 90 ? 1.962 -12.890 6.152 1.00 96.25 90 LEU A CA 1
ATOM 667 C C . LEU A 1 90 ? 1.479 -13.600 7.419 1.00 96.25 90 LEU A C 1
ATOM 669 O O . LEU A 1 90 ? 1.543 -12.997 8.485 1.00 96.25 90 LEU A O 1
ATOM 673 N N . HIS A 1 91 ? 1.075 -14.873 7.345 1.00 95.69 91 HIS A N 1
ATOM 674 C CA . HIS A 1 91 ? 0.596 -15.647 8.499 1.00 95.69 91 HIS A CA 1
ATOM 675 C C . HIS A 1 91 ? 1.583 -15.660 9.685 1.00 95.69 91 HIS A C 1
ATOM 677 O O . HIS A 1 91 ? 1.171 -15.680 10.840 1.00 95.69 91 HIS A O 1
ATOM 683 N N . ALA A 1 92 ? 2.895 -15.603 9.422 1.00 96.06 92 ALA A N 1
ATOM 684 C CA . ALA A 1 92 ? 3.932 -15.561 10.459 1.00 96.06 92 ALA A CA 1
ATOM 685 C C . ALA A 1 92 ? 4.230 -14.143 10.991 1.00 96.06 92 ALA A C 1
ATOM 687 O O . ALA A 1 92 ? 4.915 -13.987 12.007 1.00 96.06 92 ALA A O 1
ATOM 688 N N . TYR A 1 93 ? 3.742 -13.096 10.319 1.00 97.25 93 TYR A N 1
ATOM 689 C CA . TYR A 1 93 ? 4.046 -11.705 10.659 1.00 97.25 93 TYR A CA 1
ATOM 690 C C . TYR A 1 93 ? 3.549 -11.274 12.047 1.00 97.25 93 TYR A C 1
ATOM 692 O O . TYR A 1 93 ? 4.326 -10.616 12.738 1.00 97.25 93 TYR A O 1
ATOM 700 N N . PRO A 1 94 ? 2.337 -11.648 12.515 1.00 97.81 94 PRO A N 1
ATOM 701 C CA . PRO A 1 94 ? 1.888 -11.307 13.865 1.00 97.81 94 PRO A CA 1
ATOM 702 C C . PRO A 1 94 ? 2.862 -11.773 14.949 1.00 97.81 94 PRO A C 1
ATOM 704 O O . PRO A 1 94 ? 3.243 -10.994 15.818 1.00 97.81 94 PRO A O 1
ATOM 707 N N . ALA A 1 95 ? 3.336 -13.020 14.866 1.00 96.88 95 ALA A N 1
ATOM 708 C CA . ALA A 1 95 ? 4.282 -13.568 15.836 1.00 96.88 95 ALA A CA 1
ATOM 709 C C . ALA A 1 95 ? 5.629 -12.828 15.804 1.00 96.88 95 ALA A C 1
ATOM 711 O O . ALA A 1 95 ? 6.210 -12.541 16.849 1.00 96.88 95 ALA A O 1
ATOM 712 N N . MET A 1 96 ? 6.107 -12.470 14.608 1.00 95.81 96 MET A N 1
ATOM 713 C CA . MET A 1 96 ? 7.315 -11.660 14.448 1.00 95.81 96 MET A CA 1
ATOM 714 C C . MET A 1 96 ? 7.136 -10.253 15.036 1.00 95.81 96 MET A C 1
ATOM 716 O O . MET A 1 96 ? 8.033 -9.751 15.708 1.00 95.81 96 MET A O 1
ATOM 720 N N . LEU A 1 97 ? 5.978 -9.625 14.825 1.00 96.06 97 LEU A N 1
ATOM 721 C CA . LEU A 1 97 ? 5.668 -8.288 15.334 1.00 96.06 97 LEU A CA 1
ATOM 722 C C . LEU A 1 97 ? 5.513 -8.264 16.864 1.00 96.06 97 LEU A C 1
ATOM 724 O O . LEU A 1 97 ? 5.942 -7.308 17.505 1.00 96.06 97 LEU A O 1
ATOM 728 N N . ALA A 1 98 ? 4.953 -9.326 17.447 1.00 97.06 98 ALA A N 1
ATOM 729 C CA . ALA A 1 98 ? 4.814 -9.494 18.893 1.00 97.06 98 ALA A CA 1
ATOM 730 C C . ALA A 1 98 ? 6.143 -9.811 19.605 1.00 97.06 98 ALA A C 1
ATOM 732 O O . ALA A 1 98 ? 6.205 -9.756 20.831 1.00 97.06 98 ALA A O 1
ATOM 733 N N . SER A 1 99 ? 7.198 -10.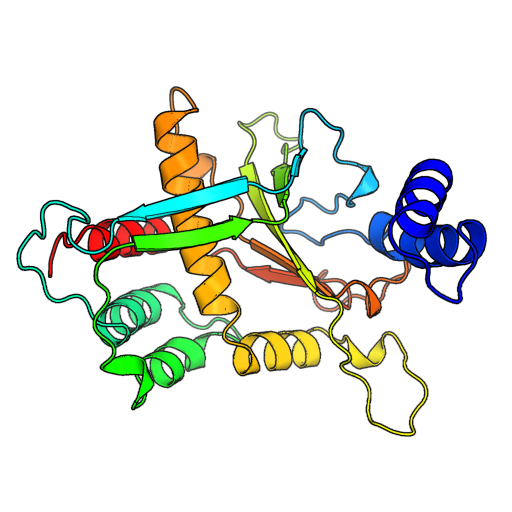162 18.862 1.00 95.31 99 SER A N 1
ATOM 734 C CA . SER A 1 99 ? 8.484 -10.556 19.442 1.00 95.31 99 SER A CA 1
ATOM 735 C C . SER A 1 99 ? 9.241 -9.391 20.092 1.00 95.31 99 SER A C 1
ATOM 737 O O . SER A 1 99 ? 9.167 -8.240 19.660 1.00 95.31 99 SER A O 1
ATOM 739 N N . GLU A 1 100 ? 10.004 -9.699 21.140 1.00 87.12 100 GLU A N 1
ATOM 740 C CA . GLU A 1 100 ? 10.876 -8.739 21.823 1.00 87.12 100 GLU A CA 1
ATOM 741 C C . GLU A 1 100 ? 12.066 -8.299 20.949 1.00 87.12 100 GLU A C 1
ATOM 743 O O . GLU A 1 100 ? 12.617 -9.116 20.206 1.00 87.12 100 GLU A O 1
ATOM 748 N N . PRO A 1 101 ? 12.540 -7.042 21.071 1.00 89.19 101 PRO A N 1
ATOM 749 C CA . PRO A 1 101 ? 12.007 -5.969 21.920 1.00 89.19 101 PRO A CA 1
ATOM 750 C C . PRO A 1 101 ? 10.846 -5.195 21.270 1.00 89.19 101 PRO A C 1
ATOM 752 O O . PRO A 1 101 ? 10.345 -4.226 21.838 1.00 89.19 101 PRO A O 1
ATOM 755 N N . THR A 1 102 ? 10.455 -5.555 20.046 1.00 89.38 102 THR A N 1
ATOM 756 C CA . THR A 1 102 ? 9.485 -4.805 19.241 1.00 89.38 102 THR A CA 1
ATOM 757 C C . THR A 1 102 ? 8.097 -4.792 19.868 1.00 89.38 102 THR A C 1
ATOM 759 O O . THR A 1 102 ? 7.508 -3.720 19.990 1.00 89.38 102 THR A O 1
ATOM 762 N N . GLY A 1 103 ? 7.609 -5.946 20.322 1.00 93.12 103 GLY A N 1
ATOM 763 C CA . GLY A 1 103 ? 6.270 -6.112 20.883 1.00 93.12 103 GLY A CA 1
ATOM 764 C C . GLY A 1 103 ? 5.984 -5.230 22.102 1.00 93.12 103 GLY A C 1
ATOM 765 O O . GLY A 1 103 ? 4.881 -4.698 22.220 1.00 93.12 103 GLY A O 1
ATOM 766 N N . GLU A 1 104 ? 6.968 -5.000 22.975 1.00 94.31 104 GLU A N 1
ATOM 767 C CA . GLU A 1 104 ? 6.773 -4.239 24.221 1.00 94.31 104 GLU A CA 1
ATOM 768 C C . GLU A 1 104 ? 6.842 -2.720 24.053 1.00 94.31 104 GLU A C 1
ATOM 770 O O . GLU A 1 104 ? 6.576 -1.961 24.998 1.00 94.31 104 GLU A O 1
ATOM 775 N N . GLN A 1 105 ? 7.157 -2.245 22.847 1.00 92.88 105 GLN A N 1
ATOM 776 C CA . GLN A 1 105 ? 7.144 -0.820 22.558 1.00 92.88 105 GLN A CA 1
ATOM 777 C C . GLN A 1 105 ? 5.732 -0.263 22.746 1.00 92.88 105 GLN A C 1
ATOM 779 O O . GLN A 1 105 ? 4.776 -0.686 22.100 1.00 92.88 105 GLN A O 1
ATOM 784 N N . THR A 1 106 ? 5.609 0.703 23.657 1.00 92.06 106 THR A N 1
ATOM 785 C CA . THR A 1 106 ? 4.353 1.414 23.911 1.00 92.06 106 THR A CA 1
ATOM 786 C C . THR A 1 106 ? 4.200 2.564 22.918 1.00 92.06 106 THR A C 1
ATOM 788 O O . THR A 1 106 ? 5.092 3.405 22.786 1.00 92.06 106 THR A O 1
ATOM 791 N N . LEU A 1 107 ? 3.050 2.617 22.257 1.00 90.75 107 LEU A N 1
ATOM 792 C CA . LEU A 1 107 ? 2.677 3.603 21.255 1.00 90.75 107 LEU A CA 1
ATOM 793 C C . LEU A 1 107 ? 2.020 4.808 21.938 1.00 90.75 107 LEU A C 1
ATOM 795 O O . LEU A 1 107 ? 0.957 4.692 22.541 1.00 90.75 107 LEU A O 1
ATOM 799 N N . ARG A 1 108 ? 2.673 5.972 21.872 1.00 88.00 108 ARG A N 1
ATOM 800 C CA . ARG A 1 108 ? 2.206 7.227 22.484 1.00 88.00 108 ARG A CA 1
ATOM 801 C C . ARG A 1 108 ? 2.687 8.440 21.695 1.00 88.00 108 ARG A C 1
ATOM 803 O O . ARG A 1 108 ? 3.730 8.376 21.049 1.00 88.00 108 ARG A O 1
ATOM 810 N N . GLY A 1 109 ? 1.980 9.559 21.824 1.00 90.06 109 GLY A N 1
ATOM 811 C CA . GLY A 1 109 ? 2.321 10.805 21.139 1.00 90.06 109 GLY A CA 1
ATOM 812 C C . GLY A 1 109 ? 1.748 10.831 19.727 1.00 90.06 109 GLY A C 1
ATOM 813 O O . GLY A 1 109 ? 0.554 10.598 19.557 1.00 90.06 109 GLY A O 1
ATOM 814 N N . TYR A 1 110 ? 2.591 11.105 18.734 1.00 92.38 110 TYR A N 1
ATOM 815 C CA . TYR A 1 110 ? 2.177 11.225 17.339 1.00 92.38 110 TYR A CA 1
ATOM 816 C C . TYR A 1 110 ? 3.002 10.323 16.433 1.00 92.38 110 TYR A C 1
ATOM 818 O O . TYR A 1 110 ? 4.220 10.215 16.582 1.00 92.38 110 TYR A O 1
ATOM 826 N N . LEU A 1 111 ? 2.322 9.705 15.473 1.00 93.69 111 LEU A N 1
ATOM 827 C CA . LEU A 1 111 ? 2.936 9.017 14.350 1.00 93.69 111 LEU A CA 1
ATOM 828 C C . LEU A 1 111 ? 2.793 9.895 13.111 1.00 93.69 111 LEU A C 1
ATOM 830 O O . LEU A 1 111 ? 1.677 10.150 12.658 1.00 93.69 111 LEU A O 1
ATOM 834 N N . THR A 1 112 ? 3.918 10.326 12.556 1.00 95.81 112 THR A N 1
ATOM 835 C CA . THR A 1 112 ? 3.958 11.054 11.289 1.00 95.81 112 THR A CA 1
ATOM 836 C C . THR A 1 112 ? 4.432 10.144 10.167 1.00 95.81 112 THR A C 1
ATOM 838 O O . THR A 1 112 ? 5.184 9.189 10.381 1.00 95.81 112 THR A O 1
ATOM 841 N N . GLY A 1 113 ? 3.983 10.433 8.954 1.00 96.25 113 GLY A N 1
ATOM 842 C CA . GLY A 1 113 ? 4.394 9.704 7.766 1.00 96.25 113 GLY A CA 1
ATOM 843 C C . GLY A 1 113 ? 3.844 10.343 6.503 1.00 96.25 113 GLY A C 1
ATOM 844 O O . GLY A 1 113 ? 3.059 11.287 6.563 1.00 96.25 113 GLY A O 1
ATOM 845 N N . SER A 1 114 ? 4.266 9.803 5.367 1.00 97.62 114 SER A N 1
ATOM 846 C CA . SER A 1 114 ? 3.782 10.198 4.050 1.00 97.62 114 SER A CA 1
ATOM 847 C C . SER A 1 114 ? 3.487 8.944 3.243 1.00 97.62 114 SER A C 1
ATOM 849 O O . SER A 1 114 ? 4.294 8.014 3.236 1.00 97.62 114 SER A O 1
ATOM 851 N N . ILE A 1 115 ? 2.315 8.893 2.617 1.00 98.31 115 ILE A N 1
ATOM 852 C CA . ILE A 1 115 ? 1.947 7.842 1.670 1.00 98.31 115 ILE A CA 1
ATOM 853 C C . ILE A 1 115 ? 2.359 8.318 0.279 1.00 98.31 115 ILE A C 1
ATOM 855 O O . ILE A 1 115 ? 1.824 9.320 -0.202 1.00 98.31 115 ILE A O 1
ATOM 859 N N . ASP A 1 116 ? 3.252 7.583 -0.390 1.00 98.06 116 ASP A N 1
ATOM 860 C CA . ASP A 1 116 ? 3.763 7.969 -1.713 1.00 98.06 116 ASP A CA 1
ATOM 861 C C . ASP A 1 116 ? 2.635 8.234 -2.714 1.00 98.06 116 ASP A C 1
ATOM 863 O O . ASP A 1 116 ? 2.651 9.231 -3.446 1.00 98.06 116 ASP A O 1
ATOM 867 N N . SER A 1 117 ? 1.632 7.350 -2.763 1.00 98.19 117 SER A N 1
ATOM 868 C CA . SER A 1 117 ? 0.439 7.604 -3.554 1.00 98.19 117 SER A CA 1
ATOM 869 C C . SER A 1 117 ? -0.804 6.875 -3.056 1.00 98.19 117 SER A C 1
ATOM 871 O O . SER A 1 117 ? -0.748 5.750 -2.577 1.00 98.19 117 SER A O 1
ATOM 873 N N . VAL A 1 118 ? -1.959 7.506 -3.242 1.00 98.56 118 VAL A N 1
ATOM 874 C CA . VAL A 1 118 ? -3.270 6.867 -3.162 1.00 98.56 118 VAL A CA 1
ATOM 875 C C . VAL A 1 118 ? -3.874 6.884 -4.560 1.00 98.56 118 VAL A C 1
ATOM 877 O O . VAL A 1 118 ? -4.062 7.954 -5.151 1.00 98.56 118 VAL A O 1
ATOM 880 N N . LEU A 1 119 ? -4.166 5.699 -5.089 1.00 98.50 119 LEU A N 1
ATOM 881 C CA . LEU A 1 119 ? -4.782 5.524 -6.400 1.00 98.50 119 LEU A CA 1
ATOM 882 C C . LEU A 1 119 ? -6.273 5.263 -6.247 1.00 98.50 119 LEU A C 1
ATOM 884 O O . LEU A 1 119 ? -6.693 4.404 -5.473 1.00 98.50 119 LEU A O 1
ATOM 888 N N . ARG A 1 120 ? -7.080 5.990 -7.013 1.00 97.56 120 ARG A N 1
ATOM 889 C CA . ARG A 1 120 ? -8.522 5.787 -7.076 1.00 97.56 120 ARG A CA 1
ATOM 890 C C . ARG A 1 120 ? -8.842 4.807 -8.202 1.00 97.56 120 ARG A C 1
ATOM 892 O O . ARG A 1 120 ? -8.857 5.174 -9.373 1.00 97.56 120 ARG A O 1
ATOM 899 N N . VAL A 1 121 ? -9.088 3.557 -7.833 1.00 96.75 121 VAL A N 1
ATOM 900 C CA . VAL A 1 121 ? -9.406 2.451 -8.741 1.00 96.75 121 VAL A CA 1
ATOM 901 C C . VAL A 1 121 ? -10.913 2.414 -8.969 1.00 96.75 121 VAL A C 1
ATOM 903 O O . VAL A 1 121 ? -11.692 2.309 -8.023 1.00 96.75 121 VAL A O 1
ATOM 906 N N . ARG A 1 122 ? -11.333 2.502 -10.230 1.00 92.75 122 ARG A N 1
ATOM 907 C CA . ARG A 1 122 ? -12.736 2.378 -10.637 1.00 92.75 122 ARG A CA 1
ATOM 908 C C . ARG A 1 122 ? -12.957 0.976 -11.182 1.00 92.75 122 ARG A C 1
ATOM 910 O O . ARG A 1 122 ? -12.158 0.519 -11.989 1.00 92.75 122 ARG A O 1
ATOM 917 N N . ASP A 1 123 ? -14.008 0.320 -10.711 1.00 78.75 123 ASP A N 1
ATOM 918 C CA . ASP A 1 123 ? -14.468 -0.938 -11.292 1.00 78.75 123 ASP A CA 1
ATOM 919 C C . ASP A 1 123 ? -15.318 -0.638 -12.538 1.00 78.75 123 ASP A C 1
ATOM 921 O O . ASP A 1 123 ? -16.115 0.308 -12.548 1.00 78.75 123 ASP A O 1
ATOM 925 N N . ASP A 1 124 ? -15.169 -1.460 -13.572 1.00 75.06 124 ASP A N 1
ATOM 926 C CA . ASP A 1 124 ? -15.982 -1.430 -14.788 1.00 75.06 124 ASP A CA 1
ATOM 927 C C . ASP A 1 124 ? -17.464 -1.728 -14.495 1.00 75.06 124 ASP A C 1
ATOM 929 O O . ASP A 1 124 ? -18.345 -1.342 -15.265 1.00 75.06 124 ASP A O 1
ATOM 933 N N . ALA A 1 125 ? -17.765 -2.346 -13.346 1.00 75.88 125 ALA A N 1
ATOM 934 C CA . ALA A 1 125 ? -19.122 -2.601 -12.863 1.00 75.88 125 ALA A CA 1
ATOM 935 C C . ALA A 1 125 ? -19.903 -1.335 -12.438 1.00 75.88 125 ALA A C 1
ATOM 937 O O . ALA A 1 125 ? -21.069 -1.434 -12.052 1.00 75.88 125 ALA A O 1
ATOM 938 N N . GLY A 1 126 ? -19.296 -0.141 -12.496 1.00 80.25 126 GLY A N 1
ATOM 939 C CA . GLY A 1 126 ? -19.972 1.135 -12.220 1.00 80.25 126 GLY A CA 1
ATOM 940 C C . GLY A 1 126 ? -20.225 1.424 -10.736 1.00 80.25 126 GLY A C 1
ATOM 941 O O . GLY A 1 126 ? -20.962 2.355 -10.409 1.00 80.25 126 GLY A O 1
ATOM 942 N N . GLY A 1 127 ? -19.618 0.638 -9.843 1.00 86.88 127 GLY A N 1
ATOM 943 C CA . GLY A 1 127 ? -19.636 0.873 -8.403 1.00 86.88 127 GLY A CA 1
ATOM 944 C C . GLY A 1 127 ? -18.801 2.089 -7.972 1.00 86.88 127 GLY A C 1
ATOM 945 O O . GLY A 1 127 ? -18.075 2.687 -8.777 1.00 86.88 127 GLY A O 1
ATOM 946 N N . PRO A 1 128 ? -18.890 2.480 -6.690 1.00 93.00 128 PRO A N 1
ATOM 947 C CA . PRO A 1 128 ? -18.023 3.507 -6.125 1.00 93.00 128 PRO A CA 1
ATOM 948 C C . PRO A 1 128 ? -16.543 3.102 -6.233 1.00 93.00 128 PRO A C 1
ATOM 950 O O . PRO A 1 128 ? -16.211 1.915 -6.211 1.00 93.00 128 PRO A O 1
ATOM 953 N N . PRO A 1 129 ? -15.632 4.078 -6.368 1.00 95.12 129 PRO A N 1
ATOM 954 C CA . PRO A 1 129 ? -14.221 3.778 -6.517 1.00 95.12 129 PRO A CA 1
ATOM 955 C C . PRO A 1 129 ? -13.592 3.302 -5.204 1.00 95.12 129 PRO A C 1
ATOM 957 O O . PRO A 1 129 ? -13.892 3.821 -4.126 1.00 95.12 129 PRO A O 1
ATOM 960 N N . ARG A 1 130 ? -12.621 2.398 -5.329 1.00 96.75 130 ARG A N 1
ATOM 961 C CA . ARG A 1 130 ? -11.750 1.960 -4.235 1.00 96.75 130 ARG A CA 1
ATOM 962 C C . ARG A 1 130 ? -10.477 2.798 -4.194 1.00 96.75 130 ARG A C 1
ATOM 964 O O . ARG A 1 130 ? -9.981 3.239 -5.230 1.00 96.75 130 ARG A O 1
ATOM 971 N N . HIS A 1 131 ? -9.928 3.000 -3.006 1.00 98.25 131 HIS A N 1
ATOM 972 C CA . HIS A 1 131 ? -8.715 3.779 -2.779 1.00 98.25 131 HIS A CA 1
ATOM 973 C C . HIS A 1 131 ? -7.590 2.837 -2.349 1.00 98.25 131 HIS A C 1
ATOM 975 O O . HIS A 1 131 ? -7.627 2.268 -1.259 1.00 98.25 131 HIS A O 1
ATOM 981 N N . LEU A 1 132 ? -6.619 2.656 -3.240 1.00 98.56 132 LEU A N 1
ATOM 982 C CA . LEU A 1 132 ? -5.465 1.777 -3.083 1.00 98.56 132 LEU A CA 1
ATOM 983 C C . LEU A 1 132 ? -4.280 2.583 -2.548 1.00 98.56 132 LEU A C 1
ATOM 985 O O . LEU A 1 132 ? -3.882 3.574 -3.165 1.00 98.56 132 LEU A O 1
ATOM 989 N N . VAL A 1 133 ? -3.698 2.151 -1.430 1.00 98.75 133 VAL A N 1
ATOM 990 C CA . VAL A 1 133 ? -2.421 2.691 -0.939 1.00 98.75 133 VAL A CA 1
ATOM 991 C C . VAL A 1 133 ? -1.296 2.140 -1.807 1.00 98.75 133 VAL A C 1
ATOM 993 O O . VAL A 1 133 ? -1.204 0.931 -2.008 1.00 98.75 133 VAL A O 1
ATOM 996 N N . VAL A 1 134 ? -0.418 3.011 -2.290 1.00 98.62 134 VAL A N 1
ATOM 997 C CA . VAL A 1 134 ? 0.741 2.649 -3.106 1.00 98.62 134 VAL A CA 1
ATOM 998 C C . VAL A 1 134 ? 2.013 3.220 -2.500 1.00 98.62 134 VAL A C 1
ATOM 1000 O O . VAL A 1 134 ? 2.050 4.383 -2.100 1.00 98.62 134 VAL A O 1
ATOM 1003 N N . ASP A 1 135 ? 3.059 2.399 -2.474 1.00 98.56 135 ASP A N 1
ATOM 1004 C CA . ASP A 1 135 ? 4.398 2.770 -2.019 1.00 98.56 135 ASP A CA 1
ATOM 1005 C C . ASP A 1 135 ? 5.452 2.276 -3.026 1.00 98.56 135 ASP A C 1
ATOM 1007 O O . ASP A 1 135 ? 5.402 1.128 -3.484 1.00 98.56 135 ASP A O 1
ATOM 1011 N N . TYR A 1 136 ? 6.393 3.144 -3.401 1.00 97.88 136 TYR A N 1
ATOM 1012 C CA . TYR A 1 136 ? 7.461 2.836 -4.345 1.00 97.88 136 TYR A CA 1
ATOM 1013 C C . TYR A 1 136 ? 8.748 2.436 -3.617 1.00 97.88 136 TYR A C 1
ATOM 1015 O O . TYR A 1 136 ? 9.348 3.188 -2.848 1.00 97.88 136 TYR A O 1
ATOM 1023 N N . LYS A 1 137 ? 9.270 1.257 -3.958 1.00 97.81 137 LYS A N 1
ATOM 1024 C CA . LYS A 1 137 ? 10.496 0.694 -3.390 1.00 97.81 137 LYS A CA 1
ATOM 1025 C C . LYS A 1 137 ? 11.592 0.583 -4.445 1.00 97.81 137 LYS A C 1
ATOM 1027 O O . LYS A 1 137 ? 11.454 -0.091 -5.462 1.00 97.81 137 LYS A O 1
ATOM 1032 N N . SER A 1 138 ? 12.736 1.214 -4.185 1.00 94.94 138 SER A N 1
ATOM 1033 C CA . SER A 1 138 ? 13.936 1.127 -5.036 1.00 94.94 138 SER A CA 1
ATOM 1034 C C . SER A 1 138 ? 14.947 0.077 -4.549 1.00 94.94 138 SER A C 1
ATOM 1036 O O . SER A 1 138 ? 16.102 0.072 -4.974 1.00 94.94 138 SER A O 1
ATOM 1038 N N . ASN A 1 139 ? 14.529 -0.826 -3.658 1.00 96.50 139 ASN A N 1
ATOM 1039 C CA . ASN A 1 139 ? 15.377 -1.831 -3.020 1.00 96.50 139 ASN A CA 1
ATOM 1040 C C . ASN A 1 139 ? 16.109 -2.723 -4.045 1.00 96.50 139 ASN A C 1
ATOM 1042 O O . ASN A 1 139 ? 15.573 -3.106 -5.090 1.00 96.50 139 ASN A O 1
ATOM 1046 N N . TRP A 1 140 ? 17.358 -3.078 -3.736 1.00 96.12 140 TRP A N 1
ATOM 1047 C CA . TRP A 1 140 ? 18.129 -4.075 -4.481 1.00 96.12 140 TRP A CA 1
ATOM 1048 C C . TRP A 1 140 ? 17.854 -5.465 -3.900 1.00 96.12 140 TRP A C 1
ATOM 1050 O O . TRP A 1 140 ? 18.189 -5.702 -2.743 1.00 96.12 140 TRP A O 1
ATOM 1060 N N . LEU A 1 141 ? 17.256 -6.364 -4.689 1.00 96.75 141 LEU A N 1
ATOM 1061 C CA . LEU A 1 141 ? 16.987 -7.753 -4.276 1.00 96.75 141 LEU A CA 1
ATOM 1062 C C . LEU A 1 141 ? 17.910 -8.778 -4.957 1.00 96.75 141 LEU A C 1
ATOM 1064 O O . LEU A 1 141 ? 17.812 -9.972 -4.694 1.00 96.75 141 LEU A O 1
ATOM 1068 N N . GLY A 1 142 ? 18.798 -8.323 -5.846 1.00 94.19 142 GLY A N 1
ATOM 1069 C CA . GLY A 1 142 ? 19.760 -9.188 -6.524 1.00 94.19 142 GLY A CA 1
ATOM 1070 C C . GLY A 1 142 ? 20.917 -9.610 -5.624 1.00 94.19 142 GLY A C 1
ATOM 1071 O O . GLY A 1 142 ? 21.279 -8.920 -4.670 1.00 94.19 142 GLY A O 1
ATOM 1072 N N . GLU A 1 143 ? 21.553 -10.719 -5.975 1.00 92.69 143 GLU A N 1
ATOM 1073 C CA . GLU A 1 143 ? 22.779 -11.166 -5.317 1.00 92.69 143 GLU A CA 1
ATOM 1074 C C . GLU A 1 143 ? 23.969 -10.295 -5.741 1.00 92.69 143 GLU A C 1
ATOM 1076 O O . GLU A 1 143 ? 24.103 -9.903 -6.903 1.00 92.69 143 GLU A O 1
ATOM 1081 N N . PHE A 1 144 ? 24.847 -9.961 -4.793 1.00 90.19 144 PHE A N 1
ATOM 1082 C CA . PHE A 1 144 ? 26.028 -9.153 -5.090 1.00 90.19 144 PHE A CA 1
ATOM 1083 C C . PHE A 1 144 ? 26.978 -9.902 -6.031 1.00 90.19 144 PHE A C 1
ATOM 1085 O O . PHE A 1 144 ? 27.316 -11.058 -5.797 1.00 90.19 144 PHE A O 1
ATOM 1092 N N . GLY A 1 145 ? 27.432 -9.224 -7.087 1.00 91.12 145 GLY A N 1
ATOM 1093 C CA . GLY A 1 145 ? 28.306 -9.817 -8.105 1.00 91.12 145 GLY A CA 1
ATOM 1094 C C . GLY A 1 145 ? 27.570 -10.601 -9.196 1.00 91.12 145 GLY A C 1
ATOM 1095 O O . GLY A 1 145 ? 28.209 -11.039 -10.150 1.00 91.12 145 GLY A O 1
ATOM 1096 N N . VAL A 1 146 ? 26.243 -10.726 -9.106 1.00 93.00 146 VAL A N 1
ATOM 1097 C CA . VAL A 1 146 ? 25.393 -11.306 -10.152 1.00 93.00 146 VAL A CA 1
ATOM 1098 C C . VAL A 1 146 ? 24.652 -10.171 -10.871 1.00 93.00 146 VAL A C 1
ATOM 1100 O O . VAL A 1 146 ? 24.172 -9.246 -10.208 1.00 93.00 146 VAL A O 1
ATOM 1103 N N . PRO A 1 147 ? 24.548 -10.186 -12.216 1.00 93.00 147 PRO A N 1
ATOM 1104 C CA . PRO A 1 147 ? 23.731 -9.214 -12.934 1.00 93.00 147 PRO A CA 1
ATOM 1105 C C . PRO A 1 147 ? 22.293 -9.204 -12.409 1.00 93.00 147 PRO A C 1
ATOM 1107 O O . PRO A 1 147 ? 21.655 -10.252 -12.294 1.00 93.00 147 PRO A O 1
ATOM 1110 N N . LEU A 1 148 ? 21.776 -8.014 -12.102 1.00 93.56 148 LEU A N 1
ATOM 1111 C CA . LEU 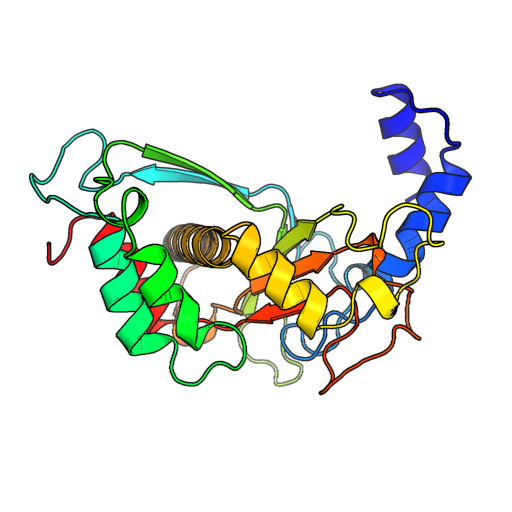A 1 148 ? 20.394 -7.862 -11.661 1.00 93.56 148 LEU A CA 1
ATOM 1112 C C . LEU A 1 148 ? 19.450 -8.223 -12.809 1.00 93.56 148 LEU A C 1
ATOM 1114 O O . LEU A 1 148 ? 19.583 -7.705 -13.917 1.00 93.56 148 LEU A O 1
ATOM 1118 N N . THR A 1 149 ? 18.471 -9.076 -12.529 1.00 94.44 149 THR A N 1
ATOM 1119 C CA . THR A 1 149 ? 17.406 -9.420 -13.476 1.00 94.44 149 THR A CA 1
ATOM 1120 C C . THR A 1 149 ? 16.053 -9.307 -12.788 1.00 94.44 149 THR A C 1
ATOM 1122 O O . THR A 1 149 ? 15.969 -9.310 -11.559 1.00 94.44 149 THR A O 1
ATOM 1125 N N . VAL A 1 150 ? 14.975 -9.260 -13.573 1.00 95.06 150 VAL A N 1
ATOM 1126 C CA . VAL A 1 150 ? 13.607 -9.270 -13.031 1.00 95.06 150 VAL A CA 1
ATOM 1127 C C . VAL A 1 150 ? 13.336 -10.492 -12.151 1.00 95.06 150 VAL A C 1
ATOM 1129 O O . VAL A 1 150 ? 12.559 -10.393 -11.212 1.00 95.06 150 VAL A O 1
ATOM 1132 N N . ALA A 1 151 ? 14.030 -11.617 -12.368 1.00 95.88 151 ALA A N 1
ATOM 1133 C CA . ALA A 1 151 ? 13.891 -12.818 -11.543 1.00 95.88 151 ALA A CA 1
ATOM 1134 C C . ALA A 1 151 ? 14.279 -12.597 -10.070 1.00 95.88 151 ALA A C 1
ATOM 1136 O O . ALA A 1 151 ? 13.746 -13.271 -9.191 1.00 95.88 151 ALA A O 1
ATOM 1137 N N . SER A 1 152 ? 15.139 -11.615 -9.771 1.00 97.62 152 SER A N 1
ATOM 1138 C CA . SER A 1 152 ? 15.437 -11.204 -8.390 1.00 97.62 152 SER A CA 1
ATOM 1139 C C . SER A 1 152 ? 14.228 -10.591 -7.667 1.00 97.62 152 SER A C 1
ATOM 1141 O O . SER A 1 152 ? 14.254 -10.446 -6.449 1.00 97.62 152 SER A O 1
ATOM 1143 N N . TYR A 1 153 ? 13.173 -10.250 -8.407 1.00 98.25 153 TYR A N 1
ATOM 1144 C CA . TYR A 1 153 ? 11.931 -9.649 -7.926 1.00 98.25 153 TYR A CA 1
ATOM 1145 C C . TYR A 1 153 ? 10.726 -10.588 -8.094 1.00 98.25 153 TYR A C 1
ATOM 1147 O O . TYR A 1 153 ? 9.589 -10.126 -8.191 1.00 98.25 153 TYR A O 1
ATOM 1155 N N . HIS A 1 154 ? 10.970 -11.902 -8.118 1.00 97.94 154 HIS A N 1
ATOM 1156 C CA . HIS A 1 154 ? 9.920 -12.914 -7.997 1.00 97.94 154 HIS A CA 1
ATOM 1157 C C . HIS A 1 154 ? 9.022 -12.629 -6.772 1.00 97.94 154 HIS A C 1
ATOM 1159 O O . HIS A 1 154 ? 9.566 -12.214 -5.742 1.00 97.94 154 HIS A O 1
ATOM 1165 N N . PRO A 1 155 ? 7.697 -12.882 -6.825 1.00 97.44 155 PRO A N 1
ATOM 1166 C CA . PRO A 1 155 ? 6.774 -12.595 -5.723 1.00 97.44 155 PRO A CA 1
ATOM 1167 C C . PRO A 1 155 ? 7.239 -13.099 -4.352 1.00 97.44 155 PRO A C 1
ATOM 1169 O O . PRO A 1 155 ? 7.262 -12.313 -3.411 1.00 97.44 155 PRO A O 1
ATOM 1172 N N . ASP A 1 156 ? 7.751 -14.329 -4.250 1.00 97.12 156 ASP A N 1
ATOM 1173 C CA . ASP A 1 156 ? 8.327 -14.843 -2.992 1.00 97.12 156 ASP A CA 1
ATOM 1174 C C . ASP A 1 156 ? 9.495 -13.995 -2.458 1.00 97.12 156 ASP A C 1
ATOM 1176 O O . ASP A 1 156 ? 9.546 -13.672 -1.273 1.00 97.12 156 ASP A O 1
ATOM 1180 N N . ARG A 1 157 ? 10.424 -13.570 -3.327 1.00 97.62 157 ARG A N 1
ATOM 1181 C CA . ARG A 1 157 ? 11.574 -12.730 -2.937 1.00 97.62 157 ARG A CA 1
ATOM 1182 C 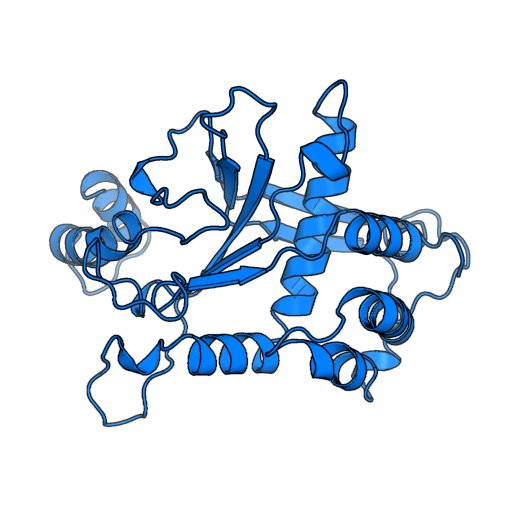C . ARG A 1 157 ? 11.125 -11.336 -2.511 1.00 97.62 157 ARG A C 1
ATOM 1184 O O . ARG A 1 157 ? 11.693 -10.750 -1.588 1.00 97.62 157 ARG A O 1
ATOM 1191 N N . VAL A 1 158 ? 10.102 -10.804 -3.175 1.00 98.44 158 VAL A N 1
ATOM 1192 C CA . VAL A 1 158 ? 9.475 -9.536 -2.798 1.00 98.44 158 VAL A CA 1
ATOM 1193 C C . VAL A 1 158 ? 8.787 -9.678 -1.441 1.00 98.44 158 VAL A C 1
ATOM 1195 O O . VAL A 1 158 ? 8.994 -8.837 -0.571 1.00 98.44 158 VAL A O 1
ATOM 1198 N N . ALA A 1 159 ? 8.035 -10.752 -1.211 1.00 97.81 159 ALA A N 1
ATOM 1199 C CA . ALA A 1 159 ? 7.371 -11.012 0.059 1.00 97.81 159 ALA A CA 1
ATOM 1200 C C . ALA A 1 159 ? 8.372 -11.194 1.216 1.00 97.81 159 ALA A C 1
ATOM 1202 O O . ALA A 1 159 ? 8.189 -10.622 2.290 1.00 97.81 159 ALA A O 1
ATOM 1203 N N . GLU A 1 160 ? 9.488 -11.891 0.995 1.00 97.62 160 GLU A N 1
ATOM 1204 C CA . GLU A 1 160 ? 10.594 -11.962 1.960 1.00 97.62 160 GLU A CA 1
ATOM 1205 C C . GLU A 1 160 ? 11.167 -10.575 2.287 1.00 97.62 160 GLU A C 1
ATOM 1207 O O . GLU A 1 160 ? 11.457 -10.271 3.448 1.00 97.62 160 GLU A O 1
ATOM 1212 N N . ALA A 1 161 ? 11.340 -9.720 1.276 1.00 98.12 161 ALA A N 1
ATOM 1213 C CA . ALA A 1 161 ? 11.806 -8.351 1.469 1.00 98.12 161 ALA A CA 1
ATOM 1214 C C . ALA A 1 161 ? 10.789 -7.506 2.252 1.00 98.12 161 ALA A C 1
ATOM 1216 O O . ALA A 1 161 ? 11.192 -6.756 3.143 1.00 98.12 161 ALA A O 1
ATOM 1217 N N . MET A 1 162 ? 9.491 -7.670 1.972 1.00 98.31 162 MET A N 1
ATOM 1218 C CA . MET A 1 162 ? 8.403 -7.040 2.725 1.00 98.31 162 MET A CA 1
ATOM 1219 C C . MET A 1 162 ? 8.487 -7.393 4.210 1.00 98.31 162 MET A C 1
ATOM 1221 O O . MET A 1 162 ? 8.508 -6.497 5.056 1.00 98.31 162 MET A O 1
ATOM 1225 N N . MET A 1 163 ? 8.599 -8.686 4.521 1.00 97.38 163 MET A N 1
ATOM 1226 C CA . MET A 1 163 ? 8.688 -9.190 5.893 1.00 97.38 163 MET A CA 1
ATOM 1227 C C . MET A 1 163 ? 9.927 -8.653 6.614 1.00 97.38 163 MET A C 1
ATOM 1229 O O . MET A 1 163 ? 9.815 -8.094 7.703 1.00 97.38 163 MET A O 1
ATOM 1233 N N . ARG A 1 164 ? 11.103 -8.749 5.980 1.00 95.88 164 ARG A N 1
ATOM 1234 C CA . ARG A 1 164 ? 12.388 -8.310 6.550 1.00 95.88 164 ARG A CA 1
ATOM 1235 C C . ARG A 1 164 ? 12.418 -6.820 6.885 1.00 95.88 164 ARG A C 1
ATOM 1237 O O . ARG A 1 164 ? 13.079 -6.425 7.838 1.00 95.88 164 ARG A O 1
ATOM 1244 N N . ALA A 1 165 ? 11.745 -6.000 6.084 1.00 96.25 165 ALA A N 1
ATOM 1245 C CA . ALA A 1 165 ? 11.717 -4.552 6.251 1.00 96.25 165 ALA A CA 1
ATOM 1246 C C . ALA A 1 165 ? 10.521 -4.052 7.082 1.00 96.25 165 ALA A C 1
ATOM 1248 O O . ALA A 1 165 ? 10.327 -2.843 7.177 1.00 96.25 165 ALA A O 1
ATOM 1249 N N . HIS A 1 166 ? 9.711 -4.951 7.659 1.00 96.31 166 HIS A N 1
ATOM 1250 C CA . HIS A 1 166 ? 8.477 -4.609 8.377 1.00 96.31 166 HIS A CA 1
ATOM 1251 C C . HIS A 1 166 ? 7.498 -3.743 7.561 1.00 96.31 166 HIS A C 1
ATOM 1253 O O . HIS A 1 166 ? 6.687 -2.992 8.109 1.00 96.31 166 HIS A O 1
ATOM 1259 N N . TYR A 1 167 ? 7.518 -3.877 6.232 1.00 98.19 167 TYR A N 1
ATOM 1260 C CA . TYR A 1 167 ? 6.595 -3.153 5.363 1.00 98.19 167 TYR A CA 1
ATOM 1261 C C . TYR A 1 167 ? 5.115 -3.511 5.581 1.00 98.19 167 TYR A C 1
ATOM 1263 O O . TYR A 1 167 ? 4.304 -2.606 5.415 1.00 98.19 167 TYR A O 1
ATOM 1271 N N . PRO A 1 168 ? 4.712 -4.721 6.033 1.00 98.00 168 PRO A N 1
ATOM 1272 C CA . PRO A 1 168 ? 3.314 -4.962 6.398 1.00 98.00 168 PRO A CA 1
ATOM 1273 C C . PRO A 1 168 ? 2.821 -4.084 7.561 1.00 98.00 168 PRO A C 1
ATOM 1275 O O . PRO A 1 168 ? 1.682 -3.628 7.528 1.00 98.00 168 PRO A O 1
ATOM 1278 N N . LEU A 1 169 ? 3.673 -3.772 8.553 1.00 97.44 169 LEU A N 1
ATOM 1279 C CA . LEU A 1 169 ? 3.322 -2.812 9.615 1.00 97.44 169 LEU A CA 1
ATOM 1280 C C . LEU A 1 169 ? 3.103 -1.416 9.021 1.00 97.44 169 LEU A C 1
ATOM 1282 O O . LEU A 1 169 ? 2.095 -0.779 9.309 1.00 97.44 169 LEU A O 1
ATOM 1286 N N . GLN A 1 170 ? 4.018 -0.963 8.160 1.00 97.88 170 GLN A N 1
ATOM 1287 C CA . GLN A 1 170 ? 3.877 0.322 7.471 1.00 97.88 170 GLN A CA 1
ATOM 1288 C C . GLN A 1 170 ? 2.590 0.377 6.632 1.00 97.88 170 GLN A C 1
ATOM 1290 O O . GLN A 1 170 ? 1.849 1.352 6.713 1.00 97.88 170 GLN A O 1
ATOM 1295 N N . ALA A 1 171 ? 2.288 -0.685 5.885 1.00 98.19 171 ALA A N 1
ATOM 1296 C CA . ALA A 1 171 ? 1.113 -0.776 5.029 1.00 98.19 171 ALA A CA 1
ATOM 1297 C C . ALA A 1 171 ? -0.200 -0.659 5.821 1.00 98.19 171 ALA A C 1
ATOM 1299 O O . ALA A 1 171 ? -1.122 0.041 5.398 1.00 98.19 171 ALA A O 1
ATOM 1300 N N . LEU A 1 172 ? -0.276 -1.293 6.995 1.00 98.38 172 LEU A N 1
ATOM 1301 C CA . LEU A 1 172 ? -1.432 -1.179 7.886 1.00 98.38 172 LEU A CA 1
ATOM 1302 C C . LEU A 1 172 ? -1.555 0.223 8.490 1.00 98.38 172 LEU A C 1
ATOM 1304 O O . LEU A 1 172 ? -2.650 0.779 8.512 1.00 98.38 172 LEU A O 1
ATOM 1308 N N . LEU A 1 173 ? -0.446 0.836 8.915 1.00 98.12 173 LEU A N 1
ATOM 1309 C CA . LEU A 1 173 ? -0.452 2.216 9.417 1.00 98.12 173 LEU A CA 1
ATOM 1310 C C . LEU A 1 173 ? -0.898 3.210 8.333 1.00 98.12 173 LEU A C 1
ATOM 1312 O O . LEU A 1 173 ? -1.692 4.108 8.610 1.00 98.12 173 LEU A O 1
ATOM 1316 N N . TYR A 1 174 ? -0.460 3.017 7.088 1.00 98.69 174 TYR A N 1
ATOM 1317 C CA . TYR A 1 174 ? -0.918 3.808 5.943 1.00 98.69 174 TYR A CA 1
ATOM 1318 C C . TYR A 1 174 ? -2.393 3.563 5.626 1.00 98.69 174 TYR A C 1
ATOM 1320 O O . TYR A 1 174 ? -3.114 4.507 5.313 1.00 98.69 174 TYR A O 1
ATOM 1328 N N . SER A 1 175 ? -2.872 2.328 5.767 1.00 98.62 175 SER A N 1
ATOM 1329 C CA . SER A 1 175 ? -4.294 2.007 5.604 1.00 98.62 175 SER A CA 1
ATOM 1330 C C . SER A 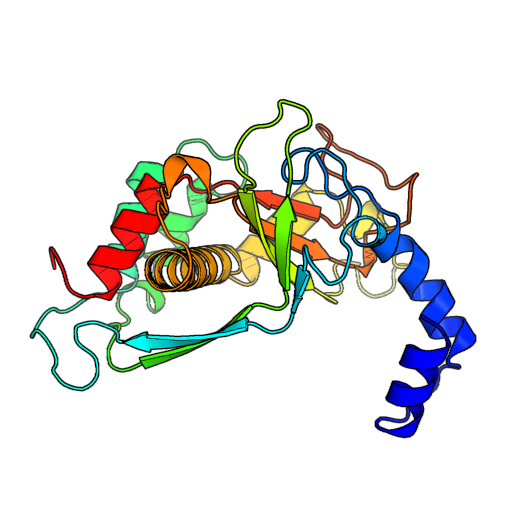1 175 ? -5.152 2.699 6.667 1.00 98.62 175 SER A C 1
ATOM 1332 O O . SER A 1 175 ? -6.195 3.257 6.334 1.00 98.62 175 SER A O 1
ATOM 1334 N N . VAL A 1 176 ? -4.694 2.755 7.924 1.00 98.62 176 VAL A N 1
ATOM 1335 C CA . VAL A 1 176 ? -5.352 3.520 9.000 1.00 98.62 176 VAL A CA 1
ATOM 1336 C C . VAL A 1 176 ? -5.344 5.020 8.701 1.00 98.62 176 VAL A C 1
ATOM 1338 O O . VAL A 1 176 ? -6.374 5.681 8.856 1.00 98.62 176 VAL A O 1
ATOM 1341 N N . ALA A 1 177 ? -4.209 5.566 8.259 1.00 98.44 177 ALA A N 1
ATOM 1342 C CA . ALA A 1 177 ? -4.108 6.973 7.879 1.00 98.44 177 ALA A CA 1
ATOM 1343 C C . ALA A 1 177 ? -5.086 7.314 6.746 1.00 98.44 177 ALA A C 1
ATOM 1345 O O . ALA A 1 177 ? -5.845 8.279 6.854 1.00 98.44 177 ALA A O 1
ATOM 1346 N N . LEU A 1 178 ? -5.136 6.481 5.702 1.00 98.69 178 LEU A N 1
ATOM 1347 C CA . LEU A 1 178 ? -6.074 6.632 4.595 1.00 98.69 178 LEU A CA 1
ATOM 1348 C C . LEU A 1 178 ? -7.529 6.509 5.064 1.00 98.69 178 LEU A C 1
ATOM 1350 O O . LEU A 1 178 ? -8.355 7.335 4.689 1.00 98.69 178 LEU A O 1
ATOM 1354 N N . HIS A 1 179 ? -7.845 5.524 5.904 1.00 98.62 179 HIS A N 1
ATOM 1355 C CA . HIS A 1 179 ? -9.183 5.333 6.464 1.00 98.62 179 HIS A CA 1
ATOM 1356 C C . HIS A 1 179 ? -9.677 6.585 7.205 1.00 98.62 179 HIS A C 1
ATOM 1358 O O . HIS A 1 179 ? -10.773 7.077 6.930 1.00 98.62 179 HIS A O 1
ATOM 1364 N N . ARG A 1 180 ? -8.848 7.150 8.092 1.00 97.62 180 ARG A N 1
ATOM 1365 C CA . ARG A 1 180 ? -9.173 8.383 8.829 1.00 97.62 180 ARG A CA 1
ATOM 1366 C C . ARG A 1 180 ? -9.257 9.605 7.910 1.00 97.62 180 ARG A C 1
ATOM 1368 O O . ARG A 1 180 ? -10.115 10.459 8.097 1.00 97.62 180 ARG A O 1
ATOM 1375 N N . PHE A 1 181 ? -8.399 9.688 6.897 1.00 97.94 181 PHE A N 1
ATOM 1376 C CA . PHE A 1 181 ? -8.462 10.761 5.907 1.00 97.94 181 PHE A CA 1
ATOM 1377 C C . PHE A 1 181 ? -9.767 10.714 5.099 1.00 97.94 181 PHE A C 1
ATOM 1379 O O . PHE A 1 181 ? -10.441 11.733 4.948 1.00 97.94 181 PHE A O 1
ATOM 1386 N N . LEU A 1 182 ? -10.146 9.538 4.593 1.00 98.06 182 LEU A N 1
ATOM 1387 C CA . LEU A 1 182 ? -11.362 9.367 3.801 1.00 98.06 182 LEU A CA 1
ATOM 1388 C C . LEU A 1 182 ? -12.614 9.627 4.637 1.00 98.06 182 LEU A C 1
ATOM 1390 O O . LEU A 1 182 ? -13.487 10.349 4.165 1.00 98.06 182 LEU A O 1
ATOM 1394 N N . SER A 1 183 ? -12.671 9.149 5.884 1.00 97.69 183 SER A N 1
ATOM 1395 C CA . SER A 1 183 ? -13.819 9.407 6.766 1.00 97.69 183 SER A CA 1
ATOM 1396 C C . SER A 1 183 ? -14.056 10.896 7.031 1.00 97.69 183 SER A C 1
ATOM 1398 O O . SER A 1 183 ? -15.187 11.308 7.273 1.00 97.69 183 SER A O 1
ATOM 1400 N N . TRP A 1 184 ? -13.013 11.726 6.940 1.00 95.62 184 TRP A N 1
ATOM 1401 C CA . TRP A 1 184 ? -13.127 13.178 7.080 1.00 95.62 184 TRP A CA 1
ATOM 1402 C C . TRP A 1 184 ? -13.438 13.903 5.770 1.00 95.62 184 TRP A C 1
ATOM 1404 O O . TRP A 1 184 ? -14.032 14.982 5.786 1.00 95.62 184 TRP A O 1
ATOM 1414 N N . ARG A 1 185 ? -12.978 13.377 4.632 1.00 95.56 185 ARG A N 1
ATOM 1415 C CA . ARG A 1 185 ? -12.966 14.112 3.354 1.00 95.56 185 ARG A CA 1
ATOM 1416 C C . ARG A 1 185 ? -14.017 13.640 2.363 1.00 95.56 185 ARG A C 1
ATOM 1418 O O . ARG A 1 185 ? -14.351 14.409 1.462 1.00 95.56 185 ARG A O 1
ATOM 1425 N N . MET A 1 186 ? -14.511 12.418 2.513 1.00 96.56 186 MET A N 1
ATOM 1426 C CA . MET A 1 186 ? -15.453 11.788 1.601 1.00 96.56 186 MET A CA 1
ATOM 1427 C C . MET A 1 186 ? -16.826 11.644 2.277 1.00 96.56 186 MET A C 1
ATOM 1429 O O . MET A 1 186 ? -16.954 10.890 3.240 1.00 96.56 186 MET A O 1
ATOM 1433 N N . PRO A 1 187 ? -17.861 12.347 1.784 1.00 95.81 187 PRO A N 1
ATOM 1434 C CA . PRO A 1 187 ? -19.243 12.069 2.162 1.00 95.81 187 PRO A CA 1
ATOM 1435 C C . PRO A 1 187 ? -19.612 10.617 1.850 1.00 95.81 187 PRO A C 1
ATOM 1437 O O . PRO A 1 187 ? -19.121 10.061 0.868 1.00 95.81 187 PRO A O 1
ATOM 1440 N N . ASP A 1 188 ? -20.470 10.025 2.681 1.00 95.88 188 ASP A N 1
ATOM 1441 C CA . ASP A 1 188 ? -20.945 8.642 2.535 1.00 95.88 188 ASP A CA 1
ATOM 1442 C C . ASP A 1 188 ? -19.812 7.595 2.494 1.00 95.88 188 ASP A C 1
ATOM 1444 O O . ASP A 1 188 ? -19.940 6.527 1.893 1.00 95.88 188 ASP A O 1
ATOM 1448 N N . TYR A 1 189 ? -18.679 7.902 3.140 1.00 98.12 189 TYR A N 1
ATOM 1449 C CA . TYR A 1 189 ? -17.564 6.974 3.257 1.00 98.12 189 TYR A CA 1
ATOM 1450 C C . TYR A 1 189 ? -17.967 5.708 4.021 1.00 98.12 189 TYR A C 1
ATOM 1452 O O . TYR A 1 189 ? -18.304 5.737 5.203 1.00 98.12 189 TYR A O 1
ATOM 1460 N N . ASP A 1 190 ? -17.845 4.591 3.319 1.00 98.06 190 ASP A N 1
ATOM 1461 C CA . ASP A 1 190 ? -17.952 3.231 3.838 1.00 98.06 190 ASP A CA 1
ATOM 1462 C C . ASP A 1 190 ? -16.614 2.486 3.638 1.00 98.06 190 ASP A C 1
ATOM 1464 O O . ASP A 1 190 ? -16.214 2.279 2.485 1.00 98.06 190 ASP A O 1
ATOM 1468 N N . PRO A 1 191 ? -15.913 2.072 4.711 1.00 98.12 191 PRO A N 1
ATOM 1469 C CA . PRO A 1 191 ? -14.655 1.335 4.614 1.00 98.12 191 PRO A CA 1
ATOM 1470 C C . PRO A 1 191 ? -14.740 0.058 3.777 1.00 98.12 191 PRO A C 1
ATOM 1472 O O . PRO A 1 191 ? -13.809 -0.209 3.021 1.00 98.12 191 PRO A O 1
ATOM 1475 N N . ALA A 1 192 ? -15.841 -0.697 3.871 1.00 97.25 192 ALA A N 1
ATOM 1476 C CA . ALA A 1 192 ? -16.000 -1.975 3.170 1.00 97.25 192 ALA A CA 1
ATOM 1477 C C . ALA A 1 192 ? -16.082 -1.808 1.650 1.00 97.25 192 ALA A C 1
ATOM 1479 O O . ALA A 1 192 ? -15.745 -2.712 0.889 1.00 97.25 192 ALA A O 1
ATOM 1480 N N . THR A 1 193 ? -16.505 -0.625 1.220 1.00 96.06 193 THR A N 1
ATOM 1481 C CA . THR A 1 193 ? -16.714 -0.290 -0.182 1.00 96.06 193 THR A CA 1
ATOM 1482 C C . THR A 1 193 ? -15.550 0.513 -0.767 1.00 96.06 193 THR A C 1
ATOM 1484 O O . THR A 1 193 ? -15.222 0.373 -1.943 1.00 96.06 193 THR A O 1
ATOM 1487 N N . HIS A 1 194 ? -14.920 1.374 0.035 1.00 97.81 194 HIS A N 1
ATOM 1488 C CA . HIS A 1 194 ? -13.977 2.376 -0.467 1.00 97.81 194 HIS A CA 1
ATOM 1489 C C . HIS A 1 194 ? -12.507 2.061 -0.199 1.00 97.81 194 HIS A C 1
ATOM 1491 O O . HIS A 1 194 ? -11.658 2.678 -0.848 1.00 97.81 194 HIS A O 1
ATOM 1497 N N . LEU A 1 195 ? -12.170 1.162 0.731 1.00 98.31 195 LEU A N 1
ATOM 1498 C CA . LEU A 1 195 ? -10.785 0.717 0.902 1.00 98.31 195 LEU A CA 1
ATOM 1499 C C . LEU A 1 195 ? -10.423 -0.286 -0.201 1.00 98.31 195 LEU A C 1
ATOM 1501 O O . LEU A 1 195 ? -11.196 -1.184 -0.516 1.00 98.31 195 LEU A O 1
ATOM 1505 N N . GLY A 1 196 ? -9.261 -0.090 -0.828 1.00 97.12 196 GLY A N 1
ATOM 1506 C CA . GLY A 1 196 ? -8.785 -0.907 -1.951 1.00 97.12 196 GLY A CA 1
ATOM 1507 C C . GLY A 1 196 ? -7.571 -1.780 -1.640 1.00 97.12 196 GLY A C 1
ATOM 1508 O O . GLY A 1 196 ? -7.012 -2.364 -2.561 1.00 97.12 196 GLY A O 1
ATOM 1509 N N . GLY A 1 197 ? -7.136 -1.832 -0.381 1.00 97.56 197 GLY A N 1
ATOM 1510 C CA . GLY A 1 197 ? -5.920 -2.527 0.035 1.00 97.56 197 GLY A CA 1
ATOM 1511 C C . GLY A 1 197 ? -4.637 -1.743 -0.253 1.00 97.56 197 GLY A C 1
ATOM 1512 O O . GLY A 1 197 ? -4.638 -0.506 -0.310 1.00 97.56 197 GLY A O 1
ATOM 1513 N N . ILE A 1 198 ? -3.528 -2.469 -0.404 1.00 97.94 198 ILE A N 1
ATOM 1514 C CA . ILE A 1 198 ? -2.176 -1.919 -0.549 1.00 97.94 198 ILE A CA 1
ATOM 1515 C C . ILE A 1 198 ? -1.425 -2.549 -1.727 1.00 97.94 198 ILE A C 1
ATOM 1517 O O . ILE A 1 198 ? -1.584 -3.737 -2.012 1.00 97.94 198 ILE A O 1
ATOM 1521 N N . ALA A 1 199 ? -0.563 -1.772 -2.385 1.00 98.44 199 ALA A N 1
ATOM 1522 C CA . ALA A 1 199 ? 0.375 -2.250 -3.395 1.00 98.44 199 ALA A CA 1
ATOM 1523 C C . ALA A 1 199 ? 1.770 -1.630 -3.204 1.00 98.44 199 ALA A C 1
ATOM 1525 O O . ALA A 1 199 ? 1.951 -0.417 -3.282 1.00 98.44 199 ALA A O 1
ATOM 1526 N N . TYR A 1 200 ? 2.773 -2.472 -2.970 1.00 98.69 200 TYR A N 1
ATOM 1527 C CA . TYR A 1 200 ? 4.174 -2.070 -2.864 1.00 98.69 200 TYR A CA 1
ATOM 1528 C C . TYR A 1 200 ? 4.886 -2.399 -4.170 1.00 98.69 200 TYR A C 1
ATOM 1530 O O . TYR A 1 200 ? 4.894 -3.546 -4.622 1.00 98.69 200 TYR A O 1
ATOM 1538 N N . LEU A 1 201 ? 5.479 -1.374 -4.774 1.00 98.69 201 LEU A N 1
ATOM 1539 C CA . LEU A 1 201 ? 6.009 -1.409 -6.129 1.00 98.69 201 LEU A CA 1
ATOM 1540 C C . LEU A 1 201 ? 7.533 -1.361 -6.088 1.00 98.69 201 LEU A C 1
ATOM 1542 O O . LEU A 1 201 ? 8.146 -0.297 -6.002 1.00 98.69 201 LEU A O 1
ATOM 1546 N N . PHE A 1 202 ? 8.161 -2.529 -6.159 1.00 98.56 202 PHE A N 1
ATOM 1547 C CA . PHE A 1 202 ? 9.602 -2.684 -6.304 1.00 98.56 202 PHE A CA 1
ATOM 1548 C C . PHE A 1 202 ? 9.987 -2.387 -7.753 1.00 98.56 202 PHE A C 1
ATOM 1550 O O . PHE A 1 202 ? 10.133 -3.288 -8.579 1.00 98.56 202 PHE A O 1
ATOM 1557 N N . VAL A 1 203 ? 10.168 -1.101 -8.059 1.00 97.12 203 VAL A N 1
ATOM 1558 C CA . VAL A 1 203 ? 10.233 -0.560 -9.431 1.00 97.12 203 VAL A CA 1
ATOM 1559 C C . VAL A 1 203 ? 11.318 -1.184 -10.314 1.00 97.12 203 VAL A C 1
ATOM 1561 O O . VAL A 1 203 ? 11.205 -1.168 -11.532 1.00 97.12 203 VAL A O 1
ATOM 1564 N N . ARG A 1 204 ? 12.363 -1.769 -9.718 1.00 95.62 204 ARG A N 1
ATOM 1565 C CA . ARG A 1 204 ? 13.440 -2.477 -10.434 1.00 95.62 204 ARG A CA 1
ATOM 1566 C C . ARG A 1 204 ? 13.028 -3.857 -10.966 1.00 95.62 204 ARG A C 1
ATOM 1568 O O . ARG A 1 204 ? 13.701 -4.380 -11.848 1.00 95.62 204 ARG A O 1
ATOM 1575 N N . GLY A 1 205 ? 11.960 -4.441 -10.426 1.00 96.94 205 GLY A N 1
ATOM 1576 C CA . GLY A 1 205 ? 11.365 -5.694 -10.897 1.00 96.94 205 GLY A CA 1
ATOM 1577 C C . GLY A 1 205 ? 10.292 -5.513 -11.970 1.00 96.94 205 GLY A C 1
ATOM 1578 O O . GLY A 1 205 ? 9.904 -6.491 -12.601 1.00 96.94 205 GLY A O 1
ATOM 1579 N N . MET A 1 206 ? 9.836 -4.276 -12.186 1.00 97.75 206 MET A N 1
ATOM 1580 C CA . MET A 1 206 ? 8.749 -3.932 -13.101 1.00 97.75 206 MET A CA 1
ATOM 1581 C C . MET A 1 206 ? 9.316 -3.626 -14.495 1.00 97.75 206 MET A C 1
ATOM 1583 O O . MET A 1 206 ? 9.968 -2.603 -14.701 1.00 97.75 206 MET A O 1
ATOM 1587 N N . ALA A 1 207 ? 9.089 -4.525 -15.453 1.00 97.00 207 ALA A N 1
ATOM 1588 C CA . ALA A 1 207 ? 9.720 -4.515 -16.775 1.00 97.00 207 ALA A CA 1
ATOM 1589 C C . ALA A 1 207 ? 8.744 -4.267 -17.942 1.00 97.00 207 ALA A C 1
ATOM 1591 O O . ALA A 1 207 ? 9.009 -4.663 -19.075 1.00 97.00 207 ALA A O 1
ATOM 1592 N N . GLY A 1 208 ? 7.639 -3.563 -17.692 1.00 97.75 208 GLY A N 1
ATOM 1593 C CA . GLY A 1 208 ? 6.647 -3.212 -18.706 1.00 97.75 208 GLY A CA 1
ATOM 1594 C C . GLY A 1 208 ? 5.566 -4.281 -18.908 1.00 97.75 208 GLY A C 1
ATOM 1595 O O . GLY A 1 208 ? 5.358 -5.115 -18.023 1.00 97.75 208 GLY A O 1
ATOM 1596 N N . PRO A 1 209 ? 4.858 -4.267 -20.051 1.00 97.31 209 PRO A N 1
ATOM 1597 C CA . PRO A 1 209 ? 3.686 -5.121 -20.275 1.00 97.31 209 PRO A CA 1
ATOM 1598 C C . PRO A 1 209 ? 3.988 -6.622 -20.202 1.00 97.31 209 PRO A C 1
ATOM 1600 O O . PRO A 1 209 ? 3.146 -7.390 -19.752 1.00 97.31 209 PRO A O 1
ATOM 1603 N N . ASP A 1 210 ? 5.209 -7.016 -20.570 1.00 96.06 210 ASP A N 1
ATOM 1604 C CA . ASP A 1 210 ? 5.666 -8.410 -20.583 1.00 96.06 210 ASP A CA 1
ATOM 1605 C C . ASP A 1 210 ? 6.330 -8.839 -19.259 1.00 96.06 210 ASP A C 1
ATOM 1607 O O . ASP A 1 210 ? 7.047 -9.841 -19.208 1.00 96.06 210 ASP A O 1
ATOM 1611 N N . THR A 1 211 ? 6.136 -8.074 -18.176 1.00 97.81 211 THR A N 1
ATOM 1612 C CA . THR A 1 211 ? 6.643 -8.451 -16.846 1.00 97.81 211 THR A CA 1
ATOM 1613 C C . THR A 1 211 ? 6.086 -9.830 -16.466 1.00 97.81 211 THR A C 1
ATOM 1615 O O . THR A 1 211 ? 4.865 -9.999 -16.481 1.00 97.81 211 THR A O 1
ATOM 1618 N N . PRO A 1 212 ? 6.934 -10.813 -16.099 1.00 98.06 212 PRO A N 1
ATOM 1619 C CA . PRO A 1 212 ? 6.461 -12.131 -15.690 1.00 98.06 212 PRO A CA 1
ATOM 1620 C C . PRO A 1 212 ? 5.500 -12.052 -14.502 1.00 98.06 212 PRO A C 1
ATOM 1622 O O . PRO A 1 212 ? 5.642 -11.184 -13.639 1.00 98.06 212 PRO A O 1
ATOM 1625 N N . THR A 1 213 ? 4.546 -12.980 -14.441 1.00 97.75 213 THR A N 1
ATOM 1626 C CA . THR A 1 213 ? 3.555 -13.062 -13.363 1.00 97.75 213 THR A CA 1
ATOM 1627 C C . THR A 1 213 ? 3.553 -14.447 -12.716 1.00 97.75 213 THR A C 1
ATOM 1629 O O . THR A 1 213 ? 3.848 -15.449 -13.369 1.00 97.75 213 THR A O 1
ATOM 1632 N N . VAL A 1 214 ? 3.197 -14.503 -11.433 1.00 96.94 214 VAL A N 1
ATOM 1633 C CA . VAL A 1 214 ? 2.797 -15.728 -10.716 1.00 96.94 214 VAL A CA 1
ATOM 1634 C C . VAL A 1 214 ? 1.434 -15.441 -10.112 1.00 96.94 214 VAL A C 1
ATOM 1636 O O . VAL A 1 214 ? 1.258 -14.398 -9.490 1.00 96.94 214 VAL A O 1
ATOM 1639 N N . ASP A 1 215 ? 0.453 -16.307 -10.368 1.00 93.75 215 ASP A N 1
ATOM 1640 C CA . ASP A 1 215 ? -0.933 -16.121 -9.914 1.00 93.75 215 ASP A CA 1
ATOM 1641 C C . ASP A 1 215 ? -1.494 -14.721 -10.232 1.00 93.75 215 ASP A C 1
ATOM 1643 O O . ASP A 1 215 ? -2.160 -14.084 -9.423 1.00 93.75 215 ASP A O 1
ATOM 1647 N N . GLN A 1 216 ? -1.198 -14.230 -11.445 1.00 94.75 216 GLN A N 1
ATOM 1648 C CA . GLN A 1 216 ? -1.555 -12.892 -11.951 1.00 94.75 216 GLN A CA 1
ATOM 1649 C C . GLN A 1 216 ? -0.865 -11.711 -11.249 1.00 94.75 216 GLN A C 1
ATOM 1651 O O . GLN A 1 216 ? -1.073 -10.566 -11.656 1.00 94.75 216 GLN A O 1
ATOM 1656 N N . VAL A 1 217 ? -0.011 -11.957 -10.255 1.00 95.75 217 VAL A N 1
ATOM 1657 C CA . VAL A 1 217 ? 0.806 -10.931 -9.604 1.00 95.75 217 VAL A CA 1
ATOM 1658 C C . VAL A 1 217 ? 2.105 -10.741 -10.399 1.00 95.75 217 VAL A C 1
ATOM 1660 O O . VAL A 1 217 ? 2.882 -11.691 -10.537 1.00 95.75 217 VAL A O 1
ATOM 1663 N N . PRO A 1 218 ? 2.363 -9.544 -10.950 1.00 97.81 218 PRO A N 1
ATOM 1664 C CA . PRO A 1 218 ? 3.600 -9.259 -11.667 1.00 97.81 218 PRO A CA 1
ATOM 1665 C C . PRO A 1 218 ? 4.815 -9.212 -10.747 1.00 97.81 218 PRO A C 1
ATOM 1667 O O . PRO A 1 218 ? 4.739 -8.812 -9.585 1.00 97.81 218 PRO A O 1
ATOM 1670 N N . TYR A 1 219 ? 5.973 -9.561 -11.301 1.00 98.44 219 TYR A N 1
ATOM 1671 C CA . TYR A 1 219 ? 7.250 -9.403 -10.616 1.00 98.44 219 TYR A CA 1
ATOM 1672 C C . TYR A 1 219 ? 7.457 -7.949 -10.183 1.00 98.44 219 TYR A C 1
ATOM 1674 O O . TYR A 1 219 ? 7.101 -6.998 -10.882 1.00 98.44 219 TYR A O 1
ATOM 1682 N N . GLY A 1 220 ? 8.036 -7.782 -8.997 1.00 98.31 220 GLY A N 1
ATOM 1683 C CA . GLY A 1 220 ? 8.212 -6.478 -8.369 1.00 98.31 220 GLY A CA 1
ATOM 1684 C C . GLY A 1 220 ? 6.942 -5.874 -7.764 1.00 98.31 220 GLY A C 1
ATOM 1685 O O . GLY A 1 220 ? 7.040 -4.808 -7.168 1.00 98.31 220 GLY A O 1
ATOM 1686 N N . VAL A 1 221 ? 5.777 -6.520 -7.851 1.00 98.44 221 VAL A N 1
ATOM 1687 C CA . VAL A 1 221 ? 4.546 -6.044 -7.205 1.00 98.44 221 VAL A CA 1
ATOM 1688 C C . VAL A 1 221 ? 4.204 -6.946 -6.025 1.00 98.44 221 VAL A C 1
ATOM 1690 O O . VAL A 1 221 ? 4.090 -8.159 -6.166 1.00 98.44 221 VAL A O 1
ATOM 1693 N N . PHE A 1 222 ? 4.023 -6.346 -4.852 1.00 98.50 222 PHE A N 1
ATOM 1694 C CA . PHE A 1 222 ? 3.372 -6.990 -3.715 1.00 98.50 222 PHE A CA 1
ATOM 1695 C C . PHE A 1 222 ? 2.018 -6.338 -3.492 1.00 98.50 222 PHE A C 1
ATOM 1697 O O . PHE A 1 222 ? 1.946 -5.117 -3.381 1.00 98.50 222 PHE A O 1
ATOM 1704 N N . SER A 1 223 ? 0.963 -7.133 -3.379 1.00 97.50 223 SER A N 1
ATOM 1705 C CA . SER A 1 223 ? -0.392 -6.647 -3.132 1.00 97.50 223 SER A CA 1
ATOM 1706 C C . SER A 1 223 ? -1.018 -7.386 -1.967 1.00 97.50 223 SER A C 1
ATOM 1708 O O . SER A 1 223 ? -0.865 -8.602 -1.860 1.00 97.50 223 SER A O 1
ATOM 1710 N N . TRP A 1 224 ? -1.757 -6.667 -1.131 1.00 97.19 224 TRP A N 1
ATOM 1711 C CA . TRP A 1 224 ? -2.480 -7.251 -0.010 1.00 97.19 224 TRP A CA 1
ATOM 1712 C C . TRP A 1 224 ? -3.749 -6.450 0.270 1.00 97.19 224 TRP A C 1
ATOM 1714 O O . TRP A 1 224 ? -3.732 -5.222 0.275 1.00 97.19 224 TRP A O 1
ATOM 1724 N N . ASP A 1 225 ? -4.854 -7.147 0.501 1.00 96.62 225 ASP A N 1
ATOM 1725 C CA . ASP A 1 225 ? -6.056 -6.551 1.067 1.00 96.62 225 ASP A CA 1
ATOM 1726 C C . ASP A 1 225 ? -6.178 -6.994 2.536 1.00 96.62 225 ASP A C 1
ATOM 1728 O O . ASP A 1 225 ? -6.445 -8.172 2.789 1.00 96.62 225 ASP A O 1
ATOM 1732 N N . PRO A 1 226 ? -5.929 -6.102 3.514 1.00 96.12 226 PRO A N 1
ATOM 1733 C CA . PRO A 1 226 ? -6.114 -6.415 4.929 1.00 96.12 226 PRO A CA 1
ATOM 1734 C C . PRO A 1 226 ? -7.595 -6.526 5.328 1.00 96.12 226 PRO A C 1
ATOM 1736 O O . PRO A 1 226 ? -7.888 -6.999 6.424 1.00 96.12 226 PRO A O 1
ATOM 1739 N N . GLY A 1 227 ? -8.521 -6.089 4.471 1.00 96.88 227 GLY A N 1
ATOM 1740 C CA . GLY A 1 227 ? -9.939 -5.986 4.781 1.00 96.88 227 GLY A CA 1
ATOM 1741 C C . GLY A 1 227 ? -10.274 -4.787 5.684 1.00 96.88 227 GLY A C 1
ATOM 1742 O O . GLY A 1 227 ? -9.421 -4.272 6.417 1.00 96.88 227 GLY A O 1
ATOM 1743 N N . PRO A 1 228 ? -11.530 -4.311 5.645 1.00 97.88 228 PRO A N 1
ATOM 1744 C CA . PRO A 1 228 ? -11.959 -3.142 6.409 1.00 97.88 228 PRO A CA 1
ATOM 1745 C C . PRO A 1 228 ? -11.910 -3.378 7.923 1.00 97.88 228 PRO A C 1
ATOM 1747 O O . PRO A 1 228 ? -11.498 -2.479 8.653 1.00 97.88 228 PRO A O 1
ATOM 1750 N N . ASP A 1 229 ? -12.271 -4.574 8.392 1.00 98.25 229 ASP A N 1
ATOM 1751 C CA . ASP A 1 229 ? -12.384 -4.884 9.822 1.00 98.25 229 ASP A CA 1
ATOM 1752 C C . ASP A 1 229 ? -11.039 -4.744 10.544 1.00 98.25 229 ASP A C 1
ATOM 1754 O O . ASP A 1 229 ? -10.952 -4.080 11.578 1.00 98.25 229 ASP A O 1
ATOM 1758 N N . LEU A 1 230 ? -9.962 -5.256 9.938 1.00 98.19 230 LEU A N 1
ATOM 1759 C CA . LEU A 1 230 ? -8.606 -5.116 10.466 1.00 98.19 230 LEU A CA 1
ATOM 1760 C C . LEU A 1 230 ? -8.176 -3.644 10.534 1.00 98.19 230 LEU A C 1
ATOM 1762 O O . LEU A 1 230 ? -7.623 -3.200 11.542 1.00 98.19 230 LEU A O 1
ATOM 1766 N N . VAL A 1 231 ? -8.441 -2.869 9.477 1.00 98.56 231 VAL A N 1
ATOM 1767 C CA . VAL A 1 231 ? -8.080 -1.443 9.418 1.00 98.56 231 VAL A CA 1
ATOM 1768 C C . VAL A 1 231 ? -8.851 -0.634 10.464 1.00 98.56 231 VAL A C 1
ATOM 1770 O O . VAL A 1 231 ? -8.267 0.227 11.127 1.00 98.56 231 VAL A O 1
ATOM 1773 N N . ILE A 1 232 ? -10.141 -0.919 10.648 1.00 98.31 232 ILE A N 1
ATOM 1774 C CA . ILE A 1 232 ? -10.986 -0.272 11.658 1.00 98.31 232 ILE A CA 1
ATOM 1775 C C . ILE A 1 232 ? -10.489 -0.622 13.063 1.00 98.31 232 ILE A C 1
ATOM 1777 O O . ILE A 1 232 ? -10.265 0.289 13.862 1.00 98.31 232 ILE A O 1
ATOM 1781 N N . ALA A 1 233 ? -10.247 -1.904 13.346 1.00 97.88 233 ALA A N 1
ATOM 1782 C CA . ALA A 1 233 ? -9.769 -2.363 14.647 1.00 97.88 233 ALA A CA 1
ATOM 1783 C C . ALA A 1 233 ? -8.407 -1.743 15.003 1.00 97.88 233 ALA A C 1
ATOM 1785 O O . ALA A 1 233 ? -8.214 -1.247 16.113 1.00 97.88 233 ALA A O 1
ATOM 1786 N N . TRP A 1 234 ? -7.478 -1.670 14.043 1.00 97.44 234 TRP A N 1
ATOM 1787 C CA . TRP A 1 234 ? -6.205 -0.968 14.229 1.00 97.44 234 TRP A CA 1
ATOM 1788 C C . TRP A 1 234 ? -6.394 0.533 14.455 1.00 97.44 234 TRP A C 1
ATOM 1790 O O . TRP A 1 234 ? -5.728 1.112 15.311 1.00 97.44 234 TRP A O 1
ATOM 1800 N N . SER A 1 235 ? -7.305 1.179 13.722 1.00 97.06 235 SER A N 1
ATOM 1801 C CA . SER A 1 235 ? -7.606 2.601 13.910 1.00 97.06 235 SER A CA 1
ATOM 1802 C C . SER A 1 235 ? -8.134 2.889 15.318 1.00 97.06 235 SER A C 1
ATOM 1804 O O . SER A 1 235 ? -7.677 3.846 15.944 1.00 97.06 235 SER A O 1
ATOM 1806 N N . GLN A 1 236 ? -9.046 2.062 15.833 1.00 95.06 236 GLN A N 1
ATOM 1807 C CA . GLN A 1 236 ? -9.600 2.181 17.188 1.00 95.06 236 GLN A CA 1
ATOM 1808 C C . GLN A 1 236 ? -8.527 1.944 18.252 1.00 95.06 236 GLN A C 1
ATOM 1810 O O . GLN A 1 236 ? -8.324 2.784 19.133 1.00 95.06 236 GLN A O 1
ATOM 1815 N N . LEU A 1 237 ? -7.755 0.865 18.112 1.00 95.06 237 LEU A N 1
ATOM 1816 C CA . LEU A 1 237 ? -6.689 0.536 19.052 1.00 95.06 237 LEU A CA 1
ATOM 1817 C C . LEU A 1 237 ? -5.628 1.645 19.109 1.00 95.06 237 LEU A C 1
ATOM 1819 O O . LEU A 1 237 ? -5.240 2.071 20.191 1.00 95.06 237 LEU A O 1
ATOM 1823 N N . LEU A 1 238 ? -5.219 2.208 17.967 1.00 94.56 238 LEU A N 1
ATOM 1824 C CA . LEU A 1 238 ? -4.289 3.346 17.925 1.00 94.56 238 LEU A CA 1
ATOM 1825 C C . LEU A 1 238 ? -4.873 4.621 18.555 1.00 94.56 238 LEU A C 1
ATOM 1827 O O . LEU A 1 238 ? -4.115 5.448 19.062 1.00 94.56 238 LEU A O 1
ATOM 1831 N N . ALA A 1 239 ? -6.198 4.798 18.557 1.00 91.25 239 ALA A N 1
ATOM 1832 C CA . ALA A 1 239 ? -6.857 5.885 19.288 1.00 91.25 239 ALA A CA 1
ATOM 1833 C C . ALA A 1 239 ? -6.882 5.655 20.815 1.00 91.25 239 ALA A C 1
ATOM 1835 O O . ALA A 1 239 ? -7.163 6.589 21.568 1.00 91.25 239 ALA A O 1
ATOM 1836 N N . GLY A 1 240 ? -6.518 4.456 21.280 1.00 88.44 240 GLY A N 1
ATOM 1837 C CA . GLY A 1 240 ? -6.605 4.042 22.680 1.00 88.44 240 GLY A CA 1
ATOM 1838 C C . GLY A 1 240 ? -7.995 3.543 23.072 1.00 88.44 240 GLY A C 1
ATOM 1839 O O . GLY A 1 240 ? -8.317 3.535 24.257 1.00 88.44 240 GLY A O 1
ATOM 1840 N N . GLU A 1 241 ? -8.829 3.170 22.102 1.00 84.62 241 GLU A N 1
ATOM 1841 C CA . GLU A 1 241 ? -10.124 2.542 22.353 1.00 84.62 241 GLU A CA 1
ATOM 1842 C C . GLU A 1 241 ? -9.930 1.036 22.586 1.00 84.62 241 GLU A C 1
ATOM 1844 O O . GLU A 1 241 ? -9.213 0.375 21.837 1.00 84.62 241 GLU A O 1
ATOM 1849 N N . GLY A 1 242 ? -10.562 0.491 23.630 1.00 66.44 242 GLY A N 1
ATOM 1850 C CA . GLY A 1 242 ? -10.516 -0.945 23.941 1.00 66.44 242 GLY A CA 1
ATOM 1851 C C . GLY A 1 242 ? -9.223 -1.458 24.595 1.00 66.44 242 GLY A C 1
ATOM 1852 O O . GLY A 1 242 ? -9.120 -2.663 24.812 1.00 66.44 242 GLY A O 1
ATOM 1853 N N . ALA A 1 243 ? -8.276 -0.568 24.918 1.00 56.84 243 ALA A N 1
ATOM 1854 C CA . ALA A 1 243 ? -7.023 -0.862 25.627 1.00 56.84 243 ALA A CA 1
ATOM 1855 C C . ALA A 1 243 ? -7.091 -0.570 27.136 1.00 56.84 243 ALA A C 1
ATOM 1857 O O . ALA A 1 243 ? -7.899 0.296 27.547 1.00 56.84 243 ALA A O 1
#

InterPro domains:
  IPR011335 Restriction endonuclease type II-like [SSF52980] (17-239)
  IPR011604 PD-(D/E)XK endonuclease-like domain superfamily [G3DSA:3.90.320.10] (2-242)

Radius of gyration: 18.95 Å; chains: 1; bounding box: 49×39×51 Å

Organism: NCBI:txid2840701

Secondary structure (DSSP, 8-state):
-HHHHHHHHHHS--SS-HHHHHHHHHHHHHSB--GGGTT-BGGG--GGGEEEEEEEEEEETTTTS--S--EEHHHHHHHHHHHSTT-TTTTTHHHHHHSTTTTT-EE-EEEEEEEEEEEEEPPTT-PPPEEEEEEEE----SPTTS---GGGG-HHHHHHHHHHTTHHHHHHHHHHHHHHHHHHHSTT--HHHHEEEEEEEETTT--STT--EETTEETTEEEE---HHHHHHHHHHHHT---

pLDDT: mean 94.61, std 5.46, range [56.84, 98.75]